Protein AF-A0A9P1BG97-F1 (afdb_monomer_lite)

Sequence (191 aa):
MNCLMLNVVFPEQQELMARMLELGPMTYLLGIFYLLITGLTAAWQGRRVAMAGRQVMNMLIGVLVEVVSVTAQVDKEETAMKAVKEKIEELLPAEVRHATGITREHFMNVIMDPGLVQTLATIDVDVMTVVEYPEIMYHSRNALTVPELVDAILQFRRTTSVSMMDIAQLRRFMVNELEDLRGLIKSNQII

Foldseek 3Di:
DPCPCVVPPPVPCPVVVVVQVVVDPVSVVVVVVVVVVVVVVVVVVVVVVVVVVVVVVVVVVVVVVVVVVVVVVVVVVVVLLVLLLVLLVVQDDPVQLPDPFQFPVNVLVSLPDVVNVVSCVVQQAPSVCCNVCVVQLQVPPGGDHSSSSSVSSNCRRPPNDCDVVNVVVVVVVVVVVVVVVVVVVVVVVPD

Structure (mmCIF, N/CA/C/O backbone):
data_AF-A0A9P1BG97-F1
#
_entry.id   AF-A0A9P1BG97-F1
#
loop_
_atom_site.group_PDB
_atom_site.id
_atom_site.type_symbol
_atom_site.label_atom_id
_atom_site.label_alt_id
_atom_site.label_comp_id
_atom_site.label_asym_id
_atom_site.label_entity_id
_atom_site.label_seq_id
_atom_site.pdbx_PDB_ins_code
_atom_site.Cartn_x
_atom_site.Cartn_y
_atom_site.Cartn_z
_atom_site.occupancy
_atom_site.B_iso_or_equiv
_atom_site.auth_seq_id
_atom_site.auth_comp_id
_atom_site.auth_asym_id
_atom_site.auth_atom_id
_atom_site.pdbx_PDB_model_num
ATOM 1 N N . MET A 1 1 ? -58.497 8.873 63.899 1.00 42.62 1 MET A N 1
ATOM 2 C CA . MET A 1 1 ? -57.252 8.384 64.533 1.00 42.62 1 MET A CA 1
ATOM 3 C C . MET A 1 1 ? -56.020 8.426 63.608 1.00 42.62 1 MET A C 1
ATOM 5 O O . MET A 1 1 ? -54.999 7.911 64.013 1.00 42.62 1 MET A O 1
ATOM 9 N N . ASN A 1 2 ? -56.026 9.097 62.441 1.00 43.62 2 ASN A N 1
ATOM 10 C CA . ASN A 1 2 ? -54.865 9.111 61.524 1.00 43.62 2 ASN A CA 1
ATOM 11 C C . ASN A 1 2 ? -54.563 10.512 60.945 1.00 43.62 2 ASN A C 1
ATOM 13 O O . ASN A 1 2 ? -54.505 10.681 59.735 1.00 43.62 2 ASN A O 1
ATOM 17 N N . CYS A 1 3 ? -54.367 11.528 61.794 1.00 51.06 3 CYS A N 1
ATOM 18 C CA . CYS A 1 3 ? -53.904 12.860 61.345 1.00 51.06 3 CYS A CA 1
ATOM 19 C C . CYS A 1 3 ? -52.499 13.227 61.861 1.00 51.06 3 CYS A C 1
ATOM 21 O O . CYS A 1 3 ? -51.949 14.251 61.472 1.00 51.06 3 CYS A O 1
ATOM 23 N N . LEU A 1 4 ? -51.887 12.381 62.702 1.00 55.12 4 LEU A N 1
ATOM 24 C CA . LEU A 1 4 ? -50.563 12.635 63.289 1.00 55.12 4 LEU A CA 1
ATOM 25 C C . LEU A 1 4 ? -49.412 12.456 62.283 1.00 55.12 4 LEU A C 1
ATOM 27 O O . LEU A 1 4 ? -48.451 13.214 62.332 1.00 55.12 4 LEU A O 1
ATOM 31 N N . MET A 1 5 ? -49.526 11.530 61.322 1.00 55.22 5 MET A N 1
ATOM 32 C CA . MET A 1 5 ? -48.522 11.386 60.252 1.00 55.22 5 MET A CA 1
ATOM 33 C C . MET A 1 5 ? -48.569 12.523 59.220 1.00 55.22 5 MET A C 1
ATOM 35 O O . MET A 1 5 ? -47.528 12.927 58.709 1.00 55.22 5 MET A O 1
ATOM 39 N N . LEU A 1 6 ? -49.756 13.063 58.928 1.00 52.44 6 LEU A N 1
ATOM 40 C CA . LEU A 1 6 ? -49.940 14.105 57.909 1.00 52.44 6 LEU A CA 1
ATOM 41 C C . LEU A 1 6 ? -49.385 15.467 58.351 1.00 52.44 6 LEU A C 1
ATOM 43 O O . LEU A 1 6 ? -48.924 16.235 57.511 1.00 52.44 6 LEU A O 1
ATOM 47 N N . ASN A 1 7 ? -49.383 15.749 59.658 1.00 52.78 7 ASN A N 1
ATOM 48 C CA . ASN A 1 7 ? -48.884 17.014 60.208 1.00 52.78 7 ASN A CA 1
ATOM 49 C C . ASN A 1 7 ? -47.362 17.078 60.371 1.00 52.78 7 ASN A C 1
ATOM 51 O O . ASN A 1 7 ? -46.805 18.169 60.378 1.00 52.78 7 ASN A O 1
ATOM 55 N N . VAL A 1 8 ? -46.688 15.931 60.496 1.00 57.16 8 VAL A N 1
ATOM 56 C CA . VAL A 1 8 ? -45.235 15.892 60.736 1.00 57.16 8 VAL A CA 1
ATOM 57 C C . VAL A 1 8 ? -44.446 15.672 59.447 1.00 57.16 8 VAL A C 1
ATOM 59 O O . VAL A 1 8 ? -43.357 16.219 59.307 1.00 57.16 8 VAL A O 1
ATOM 62 N N . VAL A 1 9 ? -44.974 14.890 58.500 1.00 61.47 9 VAL A N 1
ATOM 63 C CA . VAL A 1 9 ? -44.191 14.453 57.332 1.00 61.47 9 VAL A CA 1
ATOM 64 C C . VAL A 1 9 ? -44.410 15.344 56.100 1.00 61.47 9 VAL A C 1
ATOM 66 O O . VAL A 1 9 ? -43.478 15.508 55.320 1.00 61.47 9 VAL A O 1
ATOM 69 N N . PHE A 1 10 ? -45.585 15.973 55.927 1.00 52.66 10 PHE A N 1
ATOM 70 C CA . PHE A 1 10 ? -45.890 16.764 54.719 1.00 52.66 10 PHE A CA 1
ATOM 71 C C . PHE A 1 10 ? -46.810 17.977 54.975 1.00 52.66 10 PHE A C 1
ATOM 73 O O . PHE A 1 10 ? -47.952 17.985 54.513 1.00 52.66 10 PHE A O 1
ATOM 80 N N . PRO A 1 11 ? -46.345 19.027 55.677 1.00 56.56 11 PRO A N 1
ATOM 81 C CA . PRO A 1 11 ? -47.163 20.209 55.968 1.00 56.56 11 PRO A CA 1
ATOM 82 C C . PRO A 1 11 ? -47.610 20.981 54.708 1.00 56.56 11 PRO A C 1
ATOM 84 O O . PRO A 1 11 ? -48.726 21.488 54.678 1.00 56.56 11 PRO A O 1
ATOM 87 N N . GLU A 1 12 ? -46.813 21.006 53.631 1.00 53.81 12 GLU A N 1
ATOM 88 C CA . GLU A 1 12 ? -47.166 21.704 52.376 1.00 53.81 12 GLU A CA 1
ATOM 89 C C . GLU A 1 12 ? -48.113 20.923 51.446 1.00 53.81 12 GLU A C 1
ATOM 91 O O . GLU A 1 12 ? -48.735 21.513 50.567 1.00 53.81 12 GLU A O 1
ATOM 96 N N . GLN A 1 13 ? -48.271 19.604 51.613 1.00 54.31 13 GLN A N 1
ATOM 97 C CA . GLN A 1 13 ? -49.122 18.793 50.722 1.00 54.31 13 GLN A CA 1
ATOM 98 C C . GLN A 1 13 ? -50.530 18.540 51.275 1.00 54.31 13 GLN A C 1
ATOM 100 O O . GLN A 1 13 ? -51.320 17.840 50.642 1.00 54.31 13 GLN A O 1
ATOM 105 N N . GLN A 1 14 ? -50.871 19.104 52.435 1.00 56.41 14 GLN A N 1
ATOM 106 C CA . GLN A 1 14 ? -52.167 18.880 53.082 1.00 56.41 14 GLN A CA 1
ATOM 107 C C . GLN A 1 14 ? -53.328 19.471 52.282 1.00 56.41 14 GLN A C 1
ATOM 109 O O . GLN A 1 14 ? -54.354 18.814 52.123 1.00 56.41 14 GLN A O 1
ATOM 114 N N . GLU A 1 15 ? -53.157 20.673 51.724 1.00 60.91 15 GLU A N 1
ATOM 115 C CA . GLU A 1 15 ? -54.180 21.313 50.888 1.00 60.91 15 GLU A CA 1
ATOM 116 C C . GLU A 1 15 ? -54.366 20.559 49.560 1.00 60.91 15 GLU A C 1
ATOM 118 O O . GLU A 1 15 ? -55.482 20.403 49.065 1.00 60.91 15 GLU A O 1
ATOM 123 N N . LEU A 1 16 ? -53.277 20.002 49.023 1.00 63.00 16 LEU A N 1
ATOM 124 C CA . LEU A 1 16 ? -53.291 19.186 47.813 1.00 63.00 16 LEU A CA 1
ATOM 125 C C . LEU A 1 16 ? -53.978 17.831 48.062 1.00 63.00 16 LEU A C 1
ATOM 127 O O . LEU A 1 16 ? -54.824 17.428 47.273 1.00 63.00 16 LEU A O 1
ATOM 131 N N . MET A 1 17 ? -53.687 17.168 49.187 1.00 61.41 17 MET A N 1
ATOM 132 C CA . MET A 1 17 ? -54.371 15.947 49.644 1.00 61.41 17 MET A CA 1
ATOM 133 C C . MET A 1 17 ? -55.862 16.191 49.915 1.00 61.41 17 MET A C 1
ATOM 135 O O . MET A 1 17 ? -56.688 15.366 49.531 1.00 61.41 17 MET A O 1
ATOM 139 N N . ALA A 1 18 ? -56.218 17.330 50.520 1.00 64.12 18 ALA A N 1
ATOM 140 C CA . ALA A 1 18 ? -57.608 17.704 50.778 1.00 64.12 18 ALA A CA 1
ATOM 141 C C . ALA A 1 18 ? -58.395 17.905 49.472 1.00 64.12 18 ALA A C 1
ATOM 143 O O . ALA A 1 18 ? -59.485 17.355 49.330 1.00 64.12 18 ALA A O 1
ATOM 144 N N . ARG A 1 19 ? -57.814 18.595 48.476 1.00 62.03 19 ARG A N 1
ATOM 145 C CA . ARG A 1 19 ? -58.428 18.746 47.142 1.00 62.03 19 ARG A CA 1
ATOM 146 C C . ARG A 1 19 ? -58.421 17.452 46.314 1.00 62.03 19 ARG A C 1
ATOM 148 O O . ARG A 1 19 ? -59.299 17.263 45.478 1.00 62.03 19 ARG A O 1
ATOM 155 N N . MET A 1 20 ? -57.466 16.544 46.537 1.00 58.81 20 MET A N 1
ATOM 156 C CA . MET A 1 20 ? -57.418 15.230 45.873 1.00 58.81 20 MET A CA 1
ATOM 157 C C . MET A 1 20 ? -58.477 14.254 46.404 1.00 58.81 20 MET A C 1
ATOM 159 O O . MET A 1 20 ? -58.890 13.359 45.667 1.00 58.81 20 MET A O 1
ATOM 163 N N . LEU A 1 21 ? -58.931 14.422 47.651 1.00 63.91 21 LEU A N 1
ATOM 164 C CA . LEU A 1 21 ? -59.918 13.543 48.285 1.00 63.91 21 LEU A CA 1
ATOM 165 C C . LEU A 1 21 ? -61.356 13.786 47.779 1.00 63.91 21 LEU A C 1
ATOM 167 O O . LEU A 1 21 ? -62.160 12.858 47.779 1.00 63.91 21 LEU A O 1
ATOM 171 N N . GLU A 1 22 ? -61.670 14.996 47.298 1.00 67.50 22 GLU A N 1
ATOM 172 C CA . GLU A 1 22 ? -62.991 15.349 46.741 1.00 67.50 22 GLU A CA 1
ATOM 173 C C . GLU A 1 22 ? -63.194 14.915 45.276 1.00 67.50 22 GLU A C 1
ATOM 175 O O . GLU A 1 22 ? -64.331 14.760 44.837 1.00 67.50 22 GLU A O 1
ATOM 180 N N . LEU A 1 23 ? -62.120 14.676 44.509 1.00 64.88 23 LEU A N 1
ATOM 181 C CA . LEU A 1 23 ? -62.192 14.388 43.063 1.00 64.88 23 LEU A CA 1
ATOM 182 C C . LEU A 1 23 ? -62.348 12.891 42.708 1.00 64.88 23 LEU A C 1
ATOM 184 O O . LEU A 1 23 ? -62.427 12.532 41.531 1.00 64.88 23 LEU A O 1
ATOM 188 N N . GLY A 1 24 ? -62.421 12.016 43.714 1.00 73.56 24 GLY A N 1
ATOM 189 C CA . GLY A 1 24 ? -62.645 10.577 43.557 1.00 73.56 24 GLY A CA 1
ATOM 190 C C . GLY A 1 24 ? -61.368 9.733 43.384 1.00 73.56 24 GLY A C 1
ATOM 191 O O . GLY A 1 24 ? -60.278 10.252 43.157 1.00 73.56 24 GLY A O 1
ATOM 192 N N . PRO A 1 25 ? -61.473 8.393 43.472 1.00 77.44 25 PRO A N 1
ATOM 193 C CA . PRO A 1 25 ? -60.323 7.477 43.548 1.00 77.44 25 PRO A CA 1
ATOM 194 C C . PRO A 1 25 ? -59.417 7.464 42.299 1.00 77.44 25 PRO A C 1
ATOM 196 O O . PRO A 1 25 ? -58.281 6.993 42.359 1.00 77.44 25 PRO A O 1
ATOM 199 N N . MET A 1 26 ? -59.897 7.988 41.168 1.00 79.38 26 MET A N 1
ATOM 200 C CA . MET A 1 26 ? -59.168 7.994 39.895 1.00 79.38 26 MET A CA 1
ATOM 201 C C . MET A 1 26 ? -57.955 8.937 39.887 1.00 79.38 26 MET A C 1
ATOM 203 O O . MET A 1 26 ? -56.937 8.608 39.278 1.00 79.38 26 MET A O 1
ATOM 207 N N . THR A 1 27 ? -58.015 10.079 40.580 1.00 79.06 27 THR A N 1
ATOM 208 C CA . THR A 1 27 ? -56.887 11.030 40.654 1.00 79.06 27 THR A CA 1
ATOM 209 C C . THR A 1 27 ? -55.732 10.487 41.492 1.00 79.06 27 THR A C 1
ATOM 211 O O . THR A 1 27 ? -54.571 10.650 41.117 1.00 79.06 27 THR A O 1
ATOM 214 N N . TYR A 1 28 ? -56.037 9.757 42.568 1.00 79.06 28 TYR A N 1
ATOM 215 C CA . TYR A 1 28 ? -55.041 9.065 43.389 1.00 79.06 28 TYR A CA 1
ATOM 216 C C . TYR A 1 28 ? -54.285 7.989 42.604 1.00 79.06 28 TYR A C 1
ATOM 218 O O . TYR A 1 28 ? -53.057 7.919 42.679 1.00 79.06 28 TYR A O 1
ATOM 226 N N . LEU A 1 29 ? -54.997 7.175 41.817 1.00 84.50 29 LEU A N 1
ATOM 227 C CA . LEU A 1 29 ? -54.366 6.154 40.975 1.00 84.50 29 LEU A CA 1
ATOM 228 C C . LEU A 1 29 ? -53.458 6.779 39.907 1.00 84.50 29 LEU A C 1
ATOM 230 O O . LEU A 1 29 ? -52.341 6.303 39.709 1.00 84.50 29 LEU A O 1
ATOM 234 N N . LEU A 1 30 ? -53.888 7.878 39.277 1.00 85.19 30 LEU A N 1
ATOM 235 C CA . LEU A 1 30 ? -53.069 8.646 38.332 1.00 85.19 30 LEU A CA 1
ATOM 236 C C . LEU A 1 30 ? -51.807 9.229 38.985 1.00 85.19 30 LEU A C 1
ATOM 238 O O . LEU A 1 30 ? -50.727 9.144 38.402 1.00 85.19 30 LEU A O 1
ATOM 242 N N . GLY A 1 31 ? -51.917 9.771 40.202 1.00 84.56 31 GLY A N 1
ATOM 243 C CA . GLY A 1 31 ? -50.778 10.306 40.953 1.00 84.56 31 GLY A CA 1
ATOM 244 C C . GLY A 1 31 ? -49.745 9.235 41.308 1.00 84.56 31 GLY A C 1
ATOM 245 O O . GLY A 1 31 ? -48.548 9.436 41.101 1.00 84.56 31 GLY A O 1
ATOM 246 N N . ILE A 1 32 ? -50.199 8.061 41.760 1.00 84.94 32 ILE A N 1
ATOM 247 C CA . ILE A 1 32 ? -49.322 6.913 42.034 1.00 84.94 32 ILE A CA 1
ATOM 248 C C . ILE A 1 32 ? -48.649 6.433 40.743 1.00 84.94 32 ILE A C 1
ATOM 250 O O . ILE A 1 32 ? -47.446 6.174 40.740 1.00 84.94 32 ILE A O 1
ATOM 254 N N . PHE A 1 33 ? -49.386 6.364 39.632 1.00 91.00 33 PHE A N 1
ATOM 255 C CA . PHE A 1 33 ? -48.832 5.959 38.339 1.00 91.00 33 PHE A CA 1
ATOM 256 C C . PHE A 1 33 ? -47.763 6.944 37.839 1.00 91.00 33 PHE A C 1
ATOM 258 O O . PHE A 1 33 ? -46.698 6.523 37.390 1.00 91.00 33 PHE A O 1
ATOM 265 N N . TYR A 1 34 ? -47.989 8.253 37.991 1.00 86.06 34 TYR A N 1
ATOM 266 C CA . TYR A 1 34 ? -47.010 9.289 37.648 1.00 86.06 34 TYR A CA 1
ATOM 267 C C . TYR A 1 34 ? -45.750 9.217 38.529 1.00 86.06 34 TYR A C 1
ATOM 269 O O . TYR A 1 34 ? -44.628 9.354 38.034 1.00 86.06 34 TYR A O 1
ATOM 277 N N . LEU A 1 35 ? -45.906 8.928 39.824 1.00 84.94 35 LEU A N 1
ATOM 278 C CA . LEU A 1 35 ? -44.790 8.762 40.761 1.00 84.94 35 LEU A CA 1
ATOM 279 C C . LEU A 1 35 ? -43.966 7.503 40.435 1.00 84.94 35 LEU A C 1
ATOM 281 O O . LEU A 1 35 ? -42.736 7.543 40.422 1.00 84.94 35 LEU A O 1
ATOM 285 N N . LEU A 1 36 ? -44.630 6.405 40.061 1.00 87.62 36 LEU A N 1
ATOM 286 C CA . LEU A 1 36 ? -43.958 5.195 39.585 1.00 87.62 36 LEU A CA 1
ATOM 287 C C . LEU A 1 36 ? -43.213 5.431 38.264 1.00 87.62 36 LEU A C 1
ATOM 289 O O . LEU A 1 36 ? -42.065 5.009 38.141 1.00 87.62 36 LEU A O 1
ATOM 293 N N . ILE A 1 37 ? -43.815 6.136 37.298 1.00 86.94 37 ILE A N 1
ATOM 294 C CA . ILE A 1 37 ? -43.166 6.466 36.018 1.00 86.94 37 ILE A CA 1
ATOM 295 C C . ILE A 1 37 ? -41.942 7.357 36.239 1.00 86.94 37 ILE A C 1
ATOM 297 O O . ILE A 1 37 ? -40.883 7.087 35.677 1.00 86.94 37 ILE A O 1
ATOM 301 N N . THR A 1 38 ? -42.051 8.402 37.059 1.00 81.38 38 THR A N 1
ATOM 302 C CA . THR A 1 38 ? -40.921 9.304 37.335 1.00 81.38 38 THR A CA 1
ATOM 303 C C . THR A 1 38 ? -39.791 8.579 38.070 1.00 81.38 38 THR A C 1
ATOM 305 O O . THR A 1 38 ? -38.635 8.688 37.658 1.00 81.38 38 THR A O 1
ATOM 308 N N . GLY A 1 39 ? -40.112 7.731 39.054 1.00 82.94 39 GLY A N 1
ATOM 309 C CA . GLY A 1 39 ? -39.139 6.860 39.722 1.00 82.94 39 GLY A CA 1
ATOM 310 C C . GLY A 1 39 ? -38.457 5.872 38.768 1.00 82.94 39 GLY A C 1
ATOM 311 O O . GLY A 1 39 ? -37.235 5.711 38.807 1.00 82.94 39 GLY A O 1
ATOM 312 N N . LEU A 1 40 ? -39.220 5.268 37.850 1.00 82.75 40 LEU A N 1
ATOM 313 C CA . LEU A 1 40 ? -38.678 4.431 36.782 1.00 82.75 40 LEU A CA 1
ATOM 314 C C . LEU A 1 40 ? -37.758 5.257 35.877 1.00 82.75 40 LEU A C 1
ATOM 316 O O . LEU A 1 40 ? -36.596 4.913 35.740 1.00 82.75 40 LEU A O 1
ATOM 320 N N . THR A 1 41 ? -38.190 6.385 35.314 1.00 80.38 41 THR A N 1
ATOM 321 C CA . THR A 1 41 ? -37.351 7.182 34.392 1.00 80.38 41 THR A CA 1
ATOM 322 C C . THR A 1 41 ? -36.038 7.674 35.017 1.00 80.38 41 THR A C 1
ATOM 324 O O . THR A 1 41 ? -35.004 7.645 34.345 1.00 80.38 41 THR A O 1
ATOM 327 N N . ALA A 1 42 ? -36.029 8.020 36.310 1.00 77.06 42 ALA A N 1
ATOM 328 C CA . ALA A 1 42 ? -34.818 8.411 37.033 1.00 77.06 42 ALA A CA 1
ATOM 329 C C . ALA A 1 42 ? -33.774 7.279 37.088 1.00 77.06 42 ALA A C 1
ATOM 331 O O . ALA A 1 42 ? -32.584 7.516 36.868 1.00 77.06 42 ALA A O 1
ATOM 332 N N . ALA A 1 43 ? -34.213 6.031 37.285 1.00 78.31 43 ALA A N 1
ATOM 333 C CA . ALA A 1 43 ? -33.328 4.866 37.268 1.00 78.31 43 ALA A CA 1
ATOM 334 C C . ALA A 1 43 ? -32.739 4.582 35.869 1.00 78.31 43 ALA A C 1
ATOM 336 O O . ALA A 1 43 ? -31.635 4.046 35.745 1.00 78.31 43 ALA A O 1
ATOM 337 N N . TRP A 1 44 ? -33.441 4.960 34.796 1.00 79.81 44 TRP A N 1
ATOM 338 C CA . TRP A 1 44 ? -32.990 4.738 33.418 1.00 79.81 44 TRP A CA 1
ATOM 339 C C . TRP A 1 44 ? -32.009 5.813 32.927 1.00 79.81 44 TRP A C 1
ATOM 341 O O . TRP A 1 44 ? -31.192 5.527 32.048 1.00 79.81 44 TRP A O 1
ATOM 351 N N . GLN A 1 45 ? -32.026 7.013 33.519 1.00 77.06 45 GLN A N 1
ATOM 352 C CA . GLN A 1 45 ? -31.149 8.132 33.151 1.00 77.06 45 GLN A CA 1
ATOM 353 C C . GLN A 1 45 ? -29.658 7.765 33.278 1.00 77.06 45 GLN A C 1
ATOM 355 O O . GLN A 1 45 ? -28.885 7.989 32.346 1.00 77.06 45 GLN A O 1
ATOM 360 N N . GLY A 1 46 ? -29.259 7.107 34.375 1.00 78.31 46 GLY A N 1
ATOM 361 C CA . GLY A 1 46 ? -27.867 6.687 34.595 1.00 78.31 46 GLY A CA 1
ATOM 362 C C . GLY A 1 46 ? -27.365 5.668 33.564 1.00 78.31 46 GLY A C 1
ATOM 363 O O . GLY A 1 46 ? -26.227 5.745 33.098 1.00 78.31 46 GLY A O 1
ATOM 364 N N . ARG A 1 47 ? -28.239 4.752 33.118 1.00 79.19 47 ARG A N 1
ATOM 365 C CA . ARG A 1 47 ? -27.910 3.764 32.076 1.00 79.19 47 ARG A CA 1
ATOM 366 C C . ARG A 1 47 ? -27.667 4.419 30.715 1.00 79.19 47 ARG A C 1
ATOM 368 O O . ARG A 1 47 ? -26.776 3.974 29.994 1.00 79.19 47 ARG A O 1
ATOM 375 N N . ARG A 1 48 ? -28.412 5.473 30.359 1.00 80.06 48 ARG A N 1
ATOM 376 C CA . ARG A 1 48 ? -28.244 6.172 29.067 1.00 80.06 48 ARG A CA 1
ATOM 377 C C . ARG A 1 48 ? -26.895 6.881 28.972 1.00 80.06 48 ARG A C 1
ATOM 379 O O . ARG A 1 48 ? -26.227 6.754 27.949 1.00 80.06 48 ARG A O 1
ATOM 386 N N . VAL A 1 49 ? -26.464 7.542 30.046 1.00 81.31 49 VAL A N 1
ATOM 387 C CA . VAL A 1 49 ? -25.167 8.242 30.086 1.00 81.31 49 VAL A CA 1
ATOM 388 C C . VAL A 1 49 ? -24.000 7.256 29.937 1.00 81.31 49 VAL A C 1
ATOM 390 O O . VAL A 1 49 ? -23.087 7.492 29.149 1.00 81.31 49 VAL A O 1
ATOM 393 N N . ALA A 1 50 ? -24.067 6.096 30.600 1.00 80.12 50 ALA A N 1
ATOM 394 C CA . ALA A 1 50 ? -23.044 5.054 30.472 1.00 80.12 50 ALA A CA 1
ATOM 395 C C . ALA A 1 50 ? -22.976 4.430 29.060 1.00 80.12 50 ALA A C 1
ATOM 397 O O . ALA A 1 50 ? -21.907 4.030 28.597 1.00 80.12 50 ALA A O 1
ATOM 398 N N . MET A 1 51 ? -24.108 4.333 28.355 1.00 80.50 51 MET A N 1
ATOM 399 C CA . MET A 1 51 ? -24.148 3.842 26.970 1.00 80.50 51 MET A CA 1
ATOM 400 C C . MET A 1 51 ? -23.543 4.855 25.990 1.00 80.50 51 MET A C 1
ATOM 402 O O . MET A 1 51 ? -22.800 4.447 25.099 1.00 80.50 51 MET A O 1
ATOM 406 N N . ALA A 1 52 ? -23.798 6.151 26.190 1.00 82.00 52 ALA A N 1
ATOM 407 C CA . ALA A 1 52 ? -23.258 7.213 25.343 1.00 82.00 52 ALA A CA 1
ATOM 408 C C . ALA A 1 52 ? -21.721 7.261 25.389 1.00 82.00 52 ALA A C 1
ATOM 410 O O . ALA A 1 52 ? -21.075 7.312 24.345 1.00 82.00 52 ALA A O 1
ATOM 411 N N . GLY A 1 53 ? -21.121 7.139 26.580 1.00 84.00 53 GLY A N 1
ATOM 412 C CA . GLY A 1 53 ? -19.659 7.105 26.721 1.00 84.00 53 GLY A CA 1
ATOM 413 C C . GLY A 1 53 ? -19.004 5.944 25.960 1.00 84.00 53 GLY A C 1
ATOM 414 O O . GLY A 1 53 ? -17.994 6.134 25.284 1.00 84.00 53 GLY A O 1
ATOM 415 N N . ARG A 1 54 ? -19.620 4.751 25.989 1.00 82.38 54 ARG A N 1
ATOM 416 C CA . ARG A 1 54 ? -19.134 3.580 25.234 1.00 82.38 54 ARG A CA 1
ATOM 417 C C . ARG A 1 54 ? -19.216 3.774 23.721 1.00 82.38 54 ARG A C 1
ATOM 419 O O . ARG A 1 54 ? -18.330 3.325 23.004 1.00 82.38 54 ARG A O 1
ATOM 426 N N . GLN A 1 55 ? -20.257 4.444 23.235 1.00 86.31 55 GLN A N 1
ATOM 427 C CA . GLN A 1 55 ? -20.431 4.708 21.804 1.00 86.31 55 GLN A CA 1
ATOM 428 C C . GLN A 1 55 ? -19.371 5.679 21.280 1.00 86.31 55 GLN A C 1
ATOM 430 O O . GLN A 1 55 ? -18.767 5.413 20.244 1.00 86.31 55 GLN A O 1
ATOM 435 N N . VAL A 1 56 ? -19.090 6.752 22.027 1.00 91.19 56 VAL A N 1
ATOM 436 C CA . VAL A 1 56 ? -18.047 7.723 21.662 1.00 91.19 56 VAL A CA 1
ATOM 437 C C . VAL A 1 56 ? -16.668 7.064 21.647 1.00 91.19 56 VAL A C 1
ATOM 439 O O . VAL A 1 56 ? -15.921 7.231 20.688 1.00 91.19 56 VAL A O 1
ATOM 442 N N . MET A 1 57 ? -16.345 6.257 22.662 1.00 88.00 57 MET A N 1
ATOM 443 C CA . MET A 1 57 ? -15.066 5.544 22.711 1.00 88.00 57 MET A CA 1
ATOM 444 C C . MET A 1 57 ? -14.900 4.584 21.525 1.00 88.00 57 MET A C 1
ATOM 446 O O . MET A 1 57 ? -13.841 4.554 20.905 1.00 88.00 57 MET A O 1
ATOM 450 N N . ASN A 1 58 ? -15.957 3.860 21.151 1.00 89.75 58 ASN A N 1
ATOM 451 C CA . ASN A 1 58 ? -15.922 2.966 19.995 1.00 89.75 58 ASN A CA 1
ATOM 452 C C . ASN A 1 58 ? -15.766 3.724 18.664 1.00 89.75 58 ASN A C 1
ATOM 454 O O . ASN A 1 58 ? -15.081 3.229 17.772 1.00 89.75 58 ASN A O 1
ATOM 458 N N . MET A 1 59 ? -16.335 4.929 18.531 1.00 92.56 59 MET A N 1
ATOM 459 C CA . MET A 1 59 ? -16.109 5.783 17.358 1.00 92.56 59 MET A CA 1
ATOM 460 C C . MET A 1 59 ? -14.649 6.256 17.277 1.00 92.56 59 MET A C 1
ATOM 462 O O . MET A 1 59 ? -14.050 6.200 16.206 1.00 92.56 59 MET A O 1
ATOM 466 N N . LEU A 1 60 ? -14.054 6.670 18.402 1.00 92.06 60 LEU A N 1
ATOM 467 C CA . LEU A 1 60 ? -12.649 7.098 18.452 1.00 92.06 60 LEU A CA 1
ATOM 468 C C . LEU A 1 60 ? -11.685 5.959 18.104 1.00 92.06 60 LEU A C 1
ATOM 470 O O . LEU A 1 60 ? -10.717 6.179 17.381 1.00 92.06 60 LEU A O 1
ATOM 474 N N . ILE A 1 61 ? -11.966 4.737 18.566 1.00 93.25 61 ILE A N 1
ATOM 475 C CA . ILE A 1 61 ? -11.189 3.550 18.184 1.00 93.25 61 ILE A CA 1
ATOM 476 C C . ILE A 1 61 ? -11.274 3.319 16.671 1.00 93.25 61 ILE A C 1
ATOM 478 O O . ILE A 1 61 ? -10.256 3.024 16.053 1.00 93.25 61 ILE A O 1
ATOM 482 N N . GLY A 1 62 ? -12.454 3.507 16.068 1.00 94.25 62 GLY A N 1
ATOM 483 C CA . GLY A 1 62 ? -12.630 3.418 14.616 1.00 94.25 62 GLY A CA 1
ATOM 484 C C . GLY A 1 62 ? -11.709 4.373 13.855 1.00 94.25 62 GLY A C 1
ATOM 485 O O . GLY A 1 62 ? -10.971 3.932 12.978 1.00 94.25 62 GLY A O 1
ATOM 486 N N . VAL A 1 63 ? -11.676 5.647 14.257 1.00 94.88 63 VAL A N 1
ATOM 487 C CA . VAL A 1 63 ? -10.803 6.661 13.637 1.00 94.88 63 VAL A CA 1
ATOM 488 C C . VAL A 1 63 ? -9.320 6.322 13.827 1.00 94.88 63 VAL A C 1
ATOM 490 O O . VAL A 1 63 ? -8.529 6.477 12.902 1.00 94.88 63 VAL A O 1
ATOM 493 N N . LEU A 1 64 ? -8.917 5.822 15.001 1.00 92.88 64 LEU A N 1
ATOM 494 C CA . LEU A 1 64 ? -7.526 5.416 15.234 1.00 92.88 64 LEU A CA 1
ATOM 495 C C . LEU A 1 64 ? -7.109 4.246 14.338 1.00 92.88 64 LEU A C 1
ATOM 497 O O . LEU A 1 64 ? -6.014 4.269 13.782 1.00 92.88 64 LEU A O 1
ATOM 501 N N . VAL A 1 65 ? -7.970 3.239 14.178 1.00 94.81 65 VAL A N 1
ATOM 502 C CA . VAL A 1 65 ? -7.687 2.092 13.303 1.00 94.81 65 VAL A CA 1
ATOM 503 C C . VAL A 1 65 ? -7.628 2.524 11.841 1.00 94.81 65 VAL A C 1
ATOM 505 O O . VAL A 1 65 ? -6.770 2.040 11.110 1.00 94.81 65 VAL A O 1
ATOM 508 N N . GLU A 1 66 ? -8.482 3.457 11.422 1.00 94.06 66 GLU A N 1
ATOM 509 C CA . GLU A 1 66 ? -8.446 4.024 10.074 1.00 94.06 66 GLU A CA 1
ATOM 510 C C . GLU A 1 66 ? -7.11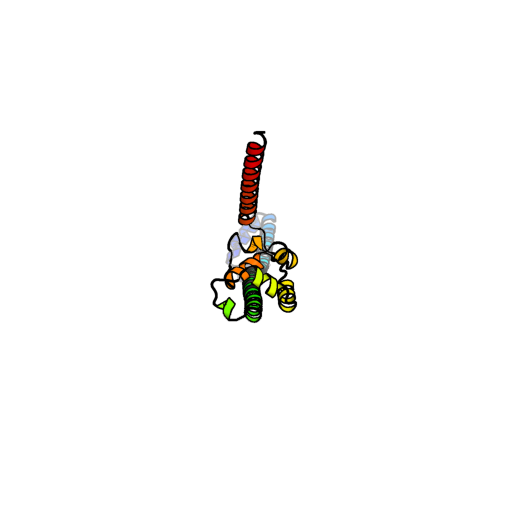1 4.725 9.801 1.00 94.06 66 GLU A C 1
ATOM 512 O O . GLU A 1 66 ? -6.430 4.386 8.835 1.00 94.06 66 GLU A O 1
ATOM 517 N N . VAL A 1 67 ? -6.678 5.624 10.691 1.00 94.94 67 VAL A N 1
ATOM 518 C CA . VAL A 1 67 ? -5.395 6.329 10.538 1.00 94.94 67 VAL A CA 1
ATOM 519 C C . VAL A 1 67 ? -4.224 5.346 10.535 1.00 94.94 67 VAL A C 1
ATOM 521 O O . VAL A 1 67 ? -3.376 5.436 9.654 1.00 94.94 67 VAL A O 1
ATOM 524 N N . VAL A 1 68 ? -4.198 4.374 11.455 1.00 93.94 68 VAL A N 1
ATOM 525 C CA . VAL A 1 68 ? -3.135 3.352 11.508 1.00 93.94 68 VAL A CA 1
ATOM 526 C C . VAL A 1 68 ? -3.131 2.481 10.252 1.00 93.94 68 VAL A C 1
ATOM 528 O O . VAL A 1 68 ? -2.064 2.114 9.766 1.00 93.94 68 VAL A O 1
ATOM 531 N N . SER A 1 69 ? -4.301 2.152 9.700 1.00 90.81 69 SER A N 1
ATOM 532 C CA . SER A 1 69 ? -4.403 1.391 8.454 1.00 90.81 69 SER A CA 1
ATOM 533 C C . SER A 1 69 ? -3.854 2.184 7.268 1.00 90.81 69 SER A C 1
ATOM 535 O O . SER A 1 69 ? -3.127 1.619 6.454 1.00 90.81 69 SER A O 1
ATOM 537 N N . VAL A 1 70 ? -4.167 3.481 7.182 1.00 89.62 70 VAL A N 1
ATOM 538 C CA . VAL A 1 70 ? -3.661 4.362 6.120 1.00 89.62 70 VAL A CA 1
ATOM 539 C C . VAL A 1 70 ? -2.148 4.540 6.241 1.00 89.62 70 VAL A C 1
ATOM 541 O O . VAL A 1 70 ? -1.441 4.352 5.254 1.00 89.62 70 VAL A O 1
ATOM 544 N N . THR A 1 71 ? -1.619 4.818 7.437 1.00 91.00 71 THR A N 1
ATOM 545 C CA . THR A 1 71 ? -0.164 4.949 7.630 1.00 91.00 71 THR A CA 1
ATOM 546 C C . THR A 1 71 ? 0.556 3.634 7.358 1.00 91.00 71 THR A C 1
ATOM 548 O O . THR A 1 71 ? 1.567 3.628 6.672 1.00 91.00 71 THR A O 1
ATOM 551 N N . ALA A 1 72 ? 0.004 2.500 7.802 1.00 87.69 72 ALA A N 1
ATOM 552 C CA . ALA A 1 72 ? 0.594 1.192 7.534 1.00 87.69 72 ALA A CA 1
ATOM 553 C C . ALA A 1 72 ? 0.606 0.848 6.039 1.00 87.69 72 ALA A C 1
ATOM 555 O O . ALA A 1 72 ? 1.477 0.101 5.598 1.00 87.69 72 ALA A O 1
ATOM 556 N N . GLN A 1 73 ? -0.357 1.343 5.257 1.00 81.12 73 GLN A N 1
ATOM 557 C CA . GLN A 1 73 ? -0.345 1.173 3.809 1.00 81.12 73 GLN A CA 1
ATOM 558 C C . GLN A 1 73 ? 0.756 2.020 3.159 1.00 81.12 73 GLN A C 1
ATOM 560 O O . GLN A 1 73 ? 1.535 1.478 2.380 1.00 81.12 73 GLN A O 1
ATOM 565 N N . VAL A 1 74 ? 0.871 3.296 3.537 1.00 84.19 74 VAL A N 1
ATOM 566 C CA . VAL A 1 74 ? 1.924 4.195 3.033 1.00 84.19 74 VAL A CA 1
ATOM 567 C C . VAL A 1 74 ? 3.317 3.673 3.394 1.00 84.19 74 VAL A C 1
ATOM 569 O O . VAL A 1 74 ? 4.173 3.563 2.521 1.00 84.19 74 VAL A O 1
ATOM 572 N N . ASP A 1 75 ? 3.528 3.245 4.641 1.00 85.69 75 ASP A N 1
ATOM 573 C CA . ASP A 1 75 ? 4.811 2.698 5.099 1.00 85.69 75 ASP A CA 1
ATOM 574 C C . ASP A 1 75 ? 5.190 1.422 4.331 1.00 85.69 75 ASP A C 1
ATOM 576 O O . ASP A 1 75 ? 6.356 1.206 3.983 1.00 85.69 75 ASP A O 1
ATOM 580 N N . LYS A 1 76 ? 4.206 0.556 4.044 1.00 82.25 76 LYS A N 1
ATOM 581 C CA . LYS A 1 76 ? 4.418 -0.650 3.229 1.00 82.25 76 LYS A CA 1
ATOM 582 C C . LYS A 1 76 ? 4.795 -0.297 1.795 1.00 82.25 76 LYS A C 1
ATOM 584 O O . LYS A 1 76 ? 5.659 -0.965 1.232 1.00 82.25 76 LYS A O 1
ATOM 589 N N . GLU A 1 77 ? 4.154 0.710 1.207 1.00 78.06 77 GLU A N 1
ATOM 590 C CA . GLU A 1 77 ? 4.465 1.183 -0.143 1.00 78.06 77 GLU A CA 1
ATOM 591 C C . GLU A 1 77 ? 5.877 1.776 -0.207 1.00 78.06 77 GLU A C 1
ATOM 593 O O . GLU A 1 77 ? 6.672 1.344 -1.041 1.00 78.06 77 GLU A O 1
ATOM 598 N N . GLU A 1 78 ? 6.247 2.652 0.729 1.00 83.62 78 GLU A N 1
ATOM 599 C CA . GLU A 1 78 ? 7.590 3.242 0.789 1.00 83.62 78 GLU A CA 1
ATOM 600 C C . GLU A 1 78 ? 8.676 2.175 1.008 1.00 83.62 78 GLU A C 1
ATOM 602 O O . GLU A 1 78 ? 9.717 2.176 0.343 1.00 83.62 78 GLU A O 1
ATOM 607 N N . THR A 1 79 ? 8.418 1.204 1.890 1.00 84.75 79 THR A N 1
ATOM 608 C CA . THR A 1 79 ? 9.347 0.093 2.139 1.00 84.75 79 THR A CA 1
ATOM 609 C C . THR A 1 79 ? 9.528 -0.776 0.894 1.00 84.75 79 THR A C 1
ATOM 611 O O . THR A 1 79 ? 10.653 -1.160 0.568 1.00 84.75 79 THR A O 1
ATOM 614 N N . ALA A 1 80 ? 8.444 -1.061 0.168 1.00 78.88 80 ALA A N 1
ATOM 615 C CA . ALA A 1 80 ? 8.494 -1.822 -1.076 1.00 78.88 80 ALA A CA 1
ATOM 616 C C . ALA A 1 80 ? 9.272 -1.072 -2.170 1.00 78.88 80 ALA A C 1
ATOM 618 O O . ALA A 1 80 ? 10.155 -1.657 -2.800 1.00 78.88 80 ALA A O 1
ATOM 619 N N . MET A 1 81 ? 9.013 0.230 -2.344 1.00 80.44 81 MET A N 1
ATOM 620 C CA . MET A 1 81 ? 9.753 1.094 -3.273 1.00 80.44 81 MET A CA 1
ATOM 621 C C . MET A 1 81 ? 11.253 1.075 -2.980 1.00 80.44 81 MET A C 1
ATOM 623 O O . MET A 1 81 ? 12.071 0.895 -3.885 1.00 80.44 81 MET A O 1
ATOM 627 N N . LYS A 1 82 ? 11.620 1.225 -1.705 1.00 85.12 82 LYS A N 1
ATOM 628 C CA . LYS A 1 82 ? 13.015 1.243 -1.272 1.00 85.12 82 LYS A CA 1
ATOM 629 C C . LYS A 1 82 ? 13.710 -0.097 -1.516 1.00 85.12 82 LYS A C 1
ATOM 631 O O . LYS A 1 82 ? 14.814 -0.100 -2.050 1.00 85.12 82 LYS A O 1
ATOM 636 N N . ALA A 1 83 ? 13.056 -1.216 -1.203 1.00 84.31 83 ALA A N 1
ATOM 637 C CA . ALA A 1 83 ? 13.612 -2.552 -1.419 1.00 84.31 83 ALA A CA 1
ATOM 638 C C . ALA A 1 83 ? 13.896 -2.836 -2.906 1.00 84.31 83 ALA A C 1
ATOM 640 O O . ALA A 1 83 ? 14.964 -3.348 -3.247 1.00 84.31 83 ALA A O 1
ATOM 641 N N . VAL A 1 84 ? 12.972 -2.464 -3.801 1.00 83.56 84 VAL A N 1
ATOM 642 C CA . VAL A 1 84 ? 13.165 -2.616 -5.254 1.00 83.56 84 VAL A CA 1
ATOM 643 C C . VAL A 1 84 ? 14.280 -1.701 -5.746 1.00 83.56 84 VAL A C 1
ATOM 645 O O . VAL A 1 84 ? 15.159 -2.150 -6.478 1.00 83.56 84 VAL A O 1
ATOM 648 N N . LYS A 1 85 ? 14.283 -0.436 -5.314 1.00 84.62 85 LYS A N 1
ATOM 649 C CA . LYS A 1 85 ? 15.320 0.530 -5.683 1.00 84.62 85 LYS A CA 1
ATOM 650 C C . LYS A 1 85 ? 16.713 0.055 -5.271 1.00 84.62 85 LYS A C 1
ATOM 652 O O . LYS A 1 85 ? 17.619 0.087 -6.095 1.00 84.62 85 LYS A O 1
ATOM 657 N N . GLU A 1 86 ? 16.880 -0.414 -4.037 1.00 85.62 86 GLU A N 1
ATOM 658 C CA . GLU A 1 86 ? 18.162 -0.927 -3.538 1.00 85.62 86 GLU A CA 1
ATOM 659 C C . GLU A 1 86 ? 18.641 -2.138 -4.348 1.00 85.62 86 GLU A C 1
ATOM 661 O O . GLU A 1 86 ? 19.808 -2.189 -4.729 1.00 85.62 86 GLU A O 1
ATOM 666 N N . LYS A 1 87 ? 17.743 -3.073 -4.689 1.00 83.75 87 LYS A N 1
ATOM 667 C CA . LYS A 1 87 ? 18.085 -4.251 -5.501 1.00 83.75 87 LYS A CA 1
ATOM 668 C C . LYS A 1 87 ? 18.461 -3.903 -6.936 1.00 83.75 87 LYS A C 1
ATOM 670 O O . LYS A 1 87 ? 19.423 -4.446 -7.468 1.00 83.75 87 LYS A O 1
ATOM 675 N N . ILE A 1 88 ? 17.735 -2.976 -7.552 1.00 83.12 88 ILE A N 1
ATOM 676 C CA . ILE A 1 88 ? 18.058 -2.474 -8.890 1.00 83.12 88 ILE A CA 1
ATOM 677 C C . ILE A 1 88 ? 19.419 -1.761 -8.858 1.00 83.12 88 ILE A C 1
ATOM 679 O O . ILE A 1 88 ? 20.277 -2.040 -9.689 1.00 83.12 88 ILE A O 1
ATOM 683 N N . GLU A 1 89 ? 19.672 -0.905 -7.867 1.00 82.25 89 GLU A N 1
ATOM 684 C CA . GLU A 1 89 ? 20.950 -0.199 -7.712 1.00 82.25 89 GLU A CA 1
ATOM 685 C C . GLU A 1 89 ? 22.148 -1.111 -7.395 1.00 82.25 89 GLU A C 1
ATOM 687 O O . GLU A 1 89 ? 23.276 -0.742 -7.723 1.00 82.25 89 GLU A O 1
ATOM 692 N N . GLU A 1 90 ? 21.920 -2.266 -6.762 1.00 83.88 90 GLU A N 1
ATOM 693 C CA . GLU A 1 90 ? 22.929 -3.305 -6.507 1.00 83.88 90 GLU A CA 1
ATOM 694 C C . GLU A 1 90 ? 23.308 -4.059 -7.791 1.00 83.88 90 GLU A C 1
ATOM 696 O O . GLU A 1 90 ? 24.482 -4.349 -8.018 1.00 83.88 90 GLU A O 1
ATOM 701 N N . LEU A 1 91 ? 22.322 -4.353 -8.644 1.00 81.00 91 LEU A N 1
ATOM 702 C CA . LEU A 1 91 ? 22.512 -5.115 -9.882 1.00 81.00 91 LEU A CA 1
ATOM 703 C C . LEU A 1 91 ? 22.993 -4.254 -11.060 1.00 81.00 91 LEU A C 1
ATOM 705 O O . LEU A 1 91 ? 23.556 -4.779 -12.022 1.00 81.00 91 LEU A O 1
ATOM 709 N N . LEU A 1 92 ? 22.788 -2.935 -11.005 1.00 79.31 92 LEU A N 1
ATOM 710 C CA . LEU A 1 92 ? 23.251 -2.006 -12.034 1.00 79.31 92 LEU A CA 1
ATOM 711 C C . LEU A 1 92 ? 24.708 -1.569 -11.800 1.00 79.31 92 LEU A C 1
ATOM 713 O O . LEU A 1 92 ? 25.038 -1.043 -10.734 1.00 79.31 92 LEU A O 1
ATOM 717 N N . PRO A 1 93 ? 25.589 -1.682 -12.813 1.00 73.56 93 PRO A N 1
ATOM 718 C CA . PRO A 1 93 ? 26.949 -1.169 -12.715 1.00 73.56 93 PRO A CA 1
ATOM 719 C C . PRO A 1 93 ? 26.953 0.357 -12.523 1.00 73.56 93 PRO A C 1
ATOM 721 O O . PRO A 1 93 ? 26.145 1.083 -13.109 1.00 73.56 93 PRO A O 1
ATOM 724 N N . ALA A 1 94 ? 27.896 0.855 -11.715 1.00 67.00 94 ALA A N 1
ATOM 725 C CA . ALA A 1 94 ? 27.976 2.263 -11.304 1.00 67.00 94 ALA A CA 1
ATOM 726 C C . ALA A 1 94 ? 28.030 3.263 -12.479 1.00 67.00 94 ALA A C 1
ATOM 728 O O . ALA A 1 94 ? 27.574 4.400 -12.342 1.00 67.00 94 ALA A O 1
ATOM 729 N N . GLU A 1 95 ? 28.535 2.820 -13.633 1.00 62.31 95 GLU A N 1
ATOM 730 C CA . GLU A 1 95 ? 28.620 3.584 -14.882 1.00 62.31 95 GLU A CA 1
ATOM 731 C C . GLU A 1 95 ? 27.239 3.881 -15.487 1.00 62.31 95 GLU A C 1
ATOM 733 O O . GLU A 1 95 ? 26.983 5.001 -15.920 1.00 62.31 95 GLU A O 1
ATOM 738 N N . VAL A 1 96 ? 26.311 2.918 -15.444 1.00 66.31 96 VAL A N 1
ATOM 739 C CA . VAL A 1 96 ? 24.928 3.085 -15.933 1.00 66.31 96 VAL A CA 1
ATOM 740 C C . VAL A 1 96 ? 24.088 3.869 -14.922 1.00 66.31 96 VAL A C 1
ATOM 742 O O . VAL A 1 96 ? 23.172 4.598 -15.292 1.00 66.31 96 VAL A O 1
ATOM 745 N N . ARG A 1 97 ? 24.451 3.793 -13.637 1.00 60.09 97 ARG A N 1
ATOM 746 C CA . ARG A 1 97 ? 23.787 4.509 -12.539 1.00 60.09 97 ARG A CA 1
ATOM 747 C C . ARG A 1 97 ? 23.954 6.036 -12.625 1.00 60.09 97 ARG A C 1
ATOM 749 O O . ARG A 1 97 ? 23.095 6.759 -12.132 1.00 60.09 97 ARG A O 1
ATOM 756 N N . HIS A 1 98 ? 25.034 6.511 -13.256 1.00 58.69 98 HIS A N 1
ATOM 757 C CA . HIS A 1 98 ? 25.308 7.935 -13.526 1.00 58.69 98 HIS A CA 1
ATOM 758 C C . HIS A 1 98 ? 25.073 8.342 -14.990 1.00 58.69 98 HIS A C 1
ATOM 760 O O . HIS A 1 98 ? 25.211 9.518 -15.330 1.00 58.69 98 HIS A O 1
ATOM 766 N N . ALA A 1 99 ? 24.747 7.386 -15.862 1.00 61.25 99 ALA A N 1
ATOM 767 C CA . ALA A 1 99 ? 24.428 7.659 -17.254 1.00 61.25 99 ALA A CA 1
ATOM 768 C C . ALA A 1 99 ? 23.052 8.333 -17.393 1.00 61.25 99 ALA A C 1
ATOM 770 O O . ALA A 1 99 ? 22.246 8.384 -16.465 1.00 61.25 99 ALA A O 1
ATOM 771 N N . THR A 1 100 ? 22.758 8.813 -18.599 1.00 63.81 100 THR A N 1
ATOM 772 C CA . THR A 1 100 ? 21.512 9.493 -18.994 1.00 63.81 100 THR A CA 1
ATOM 773 C C . THR A 1 100 ? 20.238 8.633 -18.905 1.00 63.81 100 THR A C 1
ATOM 775 O O . THR A 1 100 ? 19.159 9.121 -19.235 1.00 63.81 100 THR A O 1
ATOM 778 N N . GLY A 1 101 ? 20.335 7.384 -18.438 1.00 73.69 101 GLY A N 1
ATOM 779 C CA . GLY A 1 101 ? 19.211 6.518 -18.084 1.00 73.69 101 GLY A CA 1
ATOM 780 C C . GLY A 1 101 ? 19.457 5.040 -18.408 1.00 73.69 101 GLY A C 1
ATOM 781 O O . GLY A 1 101 ? 20.414 4.673 -19.085 1.00 73.69 101 GLY A O 1
ATOM 782 N N . ILE A 1 102 ? 18.569 4.184 -17.911 1.00 81.19 102 ILE A N 1
ATOM 783 C CA . ILE A 1 102 ? 18.567 2.734 -18.096 1.00 81.19 102 ILE A CA 1
ATOM 784 C C . ILE A 1 102 ? 17.859 2.413 -19.411 1.00 81.19 102 ILE A C 1
ATOM 786 O O . ILE A 1 102 ? 16.641 2.569 -19.532 1.00 81.19 102 ILE A O 1
ATOM 790 N N . THR A 1 103 ? 18.623 1.956 -20.398 1.00 83.06 103 THR A N 1
ATOM 791 C CA . THR A 1 103 ? 18.106 1.449 -21.677 1.00 83.06 103 THR A CA 1
ATOM 792 C C . THR A 1 103 ? 17.418 0.093 -21.493 1.00 83.06 103 THR A C 1
ATOM 794 O O . THR A 1 103 ? 17.764 -0.667 -20.586 1.00 83.06 103 THR A O 1
ATOM 797 N N . ARG A 1 104 ? 16.491 -0.252 -22.397 1.00 81.31 104 ARG A N 1
ATOM 798 C CA . ARG A 1 104 ? 15.753 -1.531 -22.394 1.00 81.31 104 ARG A CA 1
ATOM 799 C C . ARG A 1 104 ? 16.668 -2.754 -22.269 1.00 81.31 104 ARG A C 1
ATOM 801 O O . ARG A 1 104 ? 16.382 -3.655 -21.495 1.00 81.31 104 ARG A O 1
ATOM 808 N N . GLU A 1 105 ? 17.791 -2.765 -22.983 1.00 81.19 105 GLU A N 1
ATOM 809 C CA . GLU A 1 105 ? 18.752 -3.879 -22.957 1.00 81.19 105 GLU A CA 1
ATOM 810 C C . GLU A 1 105 ? 19.367 -4.091 -21.568 1.00 81.19 105 GLU A C 1
ATOM 812 O O . GLU A 1 105 ? 19.477 -5.219 -21.093 1.00 81.19 105 GLU A O 1
ATOM 817 N N . HIS A 1 106 ? 19.713 -3.002 -20.875 1.00 80.69 106 HIS A N 1
ATOM 818 C CA . HIS A 1 106 ? 20.233 -3.075 -19.512 1.00 80.69 106 HIS A CA 1
ATOM 819 C C . HIS A 1 106 ? 19.174 -3.586 -18.541 1.00 80.69 106 HIS A C 1
ATOM 821 O O . HIS A 1 106 ? 19.482 -4.414 -17.687 1.00 80.69 106 HIS A O 1
ATOM 827 N N . PHE A 1 107 ? 17.926 -3.146 -18.704 1.00 82.50 107 PHE A N 1
ATOM 828 C CA . PHE A 1 107 ? 16.822 -3.629 -17.886 1.00 82.50 107 PHE A CA 1
ATOM 829 C C . PHE A 1 107 ? 16.557 -5.128 -18.087 1.00 82.50 107 PHE A C 1
ATOM 831 O O . PHE A 1 107 ? 16.419 -5.857 -17.107 1.00 82.50 107 PHE A O 1
ATOM 838 N N . MET A 1 108 ? 16.575 -5.609 -19.334 1.00 81.44 108 MET A N 1
ATOM 839 C CA . MET A 1 108 ? 16.394 -7.032 -19.645 1.00 81.44 108 MET A CA 1
ATOM 840 C C . MET A 1 108 ? 17.493 -7.911 -19.042 1.00 81.44 108 MET A C 1
ATOM 842 O O . MET A 1 108 ? 17.213 -9.018 -18.597 1.00 81.44 108 MET A O 1
ATOM 846 N N . ASN A 1 109 ? 18.729 -7.417 -18.964 1.00 82.38 109 ASN A N 1
ATOM 847 C CA . ASN A 1 109 ? 19.812 -8.148 -18.303 1.00 82.38 109 ASN A CA 1
ATOM 848 C C . ASN A 1 109 ? 19.642 -8.187 -16.776 1.00 82.38 109 ASN A C 1
ATOM 850 O O . ASN A 1 109 ? 19.974 -9.185 -16.144 1.00 82.38 109 ASN A O 1
ATOM 854 N N . VAL A 1 110 ? 19.108 -7.117 -16.183 1.00 83.38 110 VAL A N 1
ATOM 855 C CA . VAL A 1 110 ? 18.898 -7.000 -14.732 1.00 83.38 110 VAL A CA 1
ATOM 856 C C . VAL A 1 110 ? 17.696 -7.830 -14.267 1.00 83.38 110 VAL A C 1
ATOM 858 O O . VAL A 1 110 ? 17.769 -8.473 -13.225 1.00 83.38 110 VAL A O 1
ATOM 861 N N . ILE A 1 111 ? 16.612 -7.891 -15.050 1.00 84.06 111 ILE A N 1
ATOM 862 C CA . ILE A 1 111 ? 15.411 -8.676 -14.708 1.00 84.06 111 ILE A CA 1
ATOM 863 C C . ILE A 1 111 ? 15.604 -10.192 -14.850 1.00 84.06 111 ILE A C 1
ATOM 865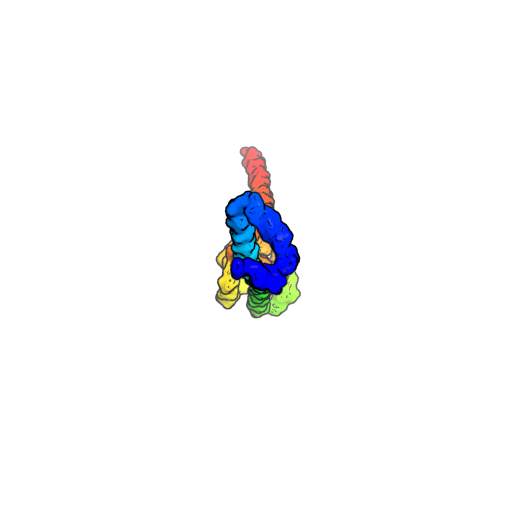 O O . ILE A 1 111 ? 14.816 -10.962 -14.308 1.00 84.06 111 ILE A O 1
ATOM 869 N N . MET A 1 112 ? 16.661 -10.634 -15.539 1.00 84.25 112 MET A N 1
ATOM 870 C CA . MET A 1 112 ? 17.051 -12.046 -15.579 1.00 84.25 112 MET A CA 1
ATOM 871 C C . MET A 1 112 ? 17.688 -12.529 -14.268 1.00 84.25 112 MET A C 1
ATOM 873 O O . MET A 1 112 ? 17.816 -13.740 -14.076 1.00 84.25 112 MET A O 1
ATOM 877 N N . ASP A 1 113 ? 18.072 -11.623 -13.361 1.00 85.38 113 ASP A N 1
ATOM 878 C CA . ASP A 1 113 ? 18.591 -12.012 -12.054 1.00 85.38 113 ASP A CA 1
ATOM 879 C C . ASP A 1 113 ? 17.472 -12.608 -11.173 1.00 85.38 113 ASP A C 1
ATOM 881 O O . ASP A 1 113 ? 16.469 -11.942 -10.886 1.00 85.38 113 ASP A O 1
ATOM 885 N N . PRO A 1 114 ? 17.625 -13.854 -10.687 1.00 83.88 114 PRO A N 1
ATOM 886 C CA . PRO A 1 114 ? 16.601 -14.502 -9.875 1.00 83.88 114 PRO A CA 1
ATOM 887 C C . PRO A 1 114 ? 16.363 -13.794 -8.532 1.00 83.88 114 PRO A C 1
ATOM 889 O O . PRO A 1 114 ? 15.275 -13.925 -7.969 1.00 83.88 114 PRO A O 1
ATOM 892 N N . GLY A 1 115 ? 17.340 -13.043 -8.013 1.00 83.62 115 GLY A N 1
ATOM 893 C CA . GLY A 1 115 ? 17.198 -12.253 -6.790 1.00 83.62 115 GLY A CA 1
ATOM 894 C C . GLY A 1 115 ? 16.248 -11.069 -6.971 1.00 83.62 115 GLY A C 1
ATOM 895 O O . GLY A 1 115 ? 15.399 -10.816 -6.107 1.00 83.62 115 GLY A O 1
ATOM 896 N N . LEU A 1 116 ? 16.318 -10.384 -8.115 1.00 85.12 116 LEU A N 1
ATOM 897 C CA . LEU A 1 116 ? 15.363 -9.329 -8.451 1.00 85.12 116 LEU A CA 1
ATOM 898 C C . LEU A 1 116 ? 13.956 -9.890 -8.679 1.00 85.12 116 LEU A C 1
ATOM 900 O O . LEU A 1 116 ? 12.996 -9.356 -8.126 1.00 85.12 116 LEU A O 1
ATOM 904 N N . VAL A 1 117 ? 13.828 -10.997 -9.416 1.00 86.19 117 VAL A N 1
ATOM 905 C CA . VAL A 1 117 ? 12.530 -11.650 -9.672 1.00 86.19 117 VAL A CA 1
ATOM 906 C C . VAL A 1 117 ? 11.839 -12.058 -8.368 1.00 86.19 117 VAL A C 1
ATOM 908 O O . VAL A 1 117 ? 10.646 -11.811 -8.203 1.00 86.19 117 VAL A O 1
ATOM 911 N N . GLN A 1 118 ? 12.577 -12.626 -7.408 1.00 85.56 118 GLN A N 1
ATOM 912 C CA . GLN A 1 118 ? 12.035 -12.969 -6.087 1.00 85.56 118 GLN A CA 1
ATOM 913 C C . GLN A 1 118 ? 11.591 -11.731 -5.299 1.00 85.56 118 GLN A C 1
ATOM 915 O O . GLN A 1 118 ? 10.542 -11.748 -4.650 1.00 85.56 118 GLN A O 1
ATOM 920 N N . THR A 1 119 ? 12.360 -10.644 -5.378 1.00 85.31 119 THR A N 1
ATOM 921 C CA . THR A 1 119 ? 12.013 -9.381 -4.713 1.00 85.31 119 THR A CA 1
ATOM 922 C C . THR A 1 119 ? 10.731 -8.786 -5.304 1.00 85.31 119 THR A C 1
ATOM 924 O O . THR A 1 119 ? 9.829 -8.407 -4.561 1.00 85.31 119 THR A O 1
ATOM 927 N N . LEU A 1 120 ? 10.605 -8.775 -6.634 1.00 83.88 120 LEU A N 1
ATOM 928 C CA . LEU A 1 120 ? 9.410 -8.298 -7.338 1.00 83.88 120 LEU A CA 1
ATOM 929 C C . LEU A 1 120 ? 8.181 -9.177 -7.057 1.00 83.88 120 LEU A C 1
ATOM 931 O O . LEU A 1 120 ? 7.094 -8.653 -6.811 1.00 83.88 120 LEU A O 1
ATOM 935 N N . ALA A 1 121 ? 8.358 -10.500 -7.004 1.00 82.56 121 ALA A N 1
ATOM 936 C CA . ALA A 1 121 ? 7.294 -11.438 -6.651 1.00 82.56 121 ALA A CA 1
ATOM 937 C C . ALA A 1 121 ? 6.796 -11.246 -5.207 1.00 82.56 121 ALA A C 1
ATOM 939 O O . ALA A 1 121 ? 5.604 -11.381 -4.949 1.00 82.56 121 ALA A O 1
ATOM 940 N N . THR A 1 122 ? 7.680 -10.870 -4.276 1.00 80.94 122 THR A N 1
ATOM 941 C CA . THR A 1 122 ? 7.313 -10.575 -2.875 1.00 80.94 122 THR A CA 1
ATOM 942 C C . THR A 1 122 ? 6.396 -9.350 -2.757 1.00 80.94 122 THR A C 1
ATOM 944 O O . THR A 1 122 ? 5.671 -9.205 -1.775 1.00 80.94 122 THR A O 1
ATOM 947 N N . ILE A 1 123 ? 6.408 -8.471 -3.762 1.00 80.00 123 ILE A N 1
ATOM 948 C CA . ILE A 1 123 ? 5.615 -7.236 -3.810 1.00 80.00 123 ILE A CA 1
ATOM 949 C C . ILE A 1 123 ? 4.373 -7.418 -4.707 1.00 80.00 123 ILE A C 1
ATOM 951 O O . ILE A 1 123 ? 3.651 -6.463 -4.958 1.00 80.00 123 ILE A O 1
ATOM 955 N N . ASP A 1 124 ? 4.056 -8.635 -5.161 1.00 80.44 124 ASP A N 1
ATOM 956 C CA . ASP A 1 124 ? 2.935 -8.922 -6.077 1.00 80.44 124 ASP A CA 1
ATOM 957 C C . ASP A 1 124 ? 3.035 -8.199 -7.438 1.00 80.44 124 ASP A C 1
ATOM 959 O O . ASP A 1 124 ? 2.019 -7.875 -8.067 1.00 80.44 124 ASP A O 1
ATOM 963 N N . VAL A 1 125 ? 4.255 -7.920 -7.904 1.00 82.12 125 VAL A N 1
ATOM 964 C CA . VAL A 1 125 ? 4.492 -7.388 -9.253 1.00 82.12 125 VAL A CA 1
ATOM 965 C C . VAL A 1 125 ? 4.427 -8.524 -10.269 1.00 82.12 125 VAL A C 1
ATOM 967 O O . VAL A 1 125 ? 5.037 -9.579 -10.081 1.00 82.12 125 VAL A O 1
ATOM 970 N N . ASP A 1 126 ? 3.696 -8.313 -11.366 1.00 81.31 126 ASP A N 1
ATOM 971 C CA . ASP A 1 126 ? 3.599 -9.292 -12.446 1.00 81.31 126 ASP A CA 1
ATOM 972 C C . ASP A 1 126 ? 4.854 -9.262 -13.336 1.00 81.31 126 ASP A C 1
ATOM 974 O O . ASP A 1 126 ? 4.919 -8.575 -14.355 1.00 81.31 126 ASP A O 1
ATOM 978 N N . VAL A 1 127 ? 5.882 -10.010 -12.924 1.00 80.88 127 VAL A N 1
ATOM 979 C CA . VAL A 1 127 ? 7.182 -10.064 -13.617 1.00 80.88 127 VAL A CA 1
ATOM 980 C C . VAL A 1 127 ? 7.044 -10.551 -15.064 1.00 80.88 127 VAL A C 1
ATOM 982 O O . VAL A 1 127 ? 7.768 -10.078 -15.935 1.00 80.88 127 VAL A O 1
ATOM 985 N N . MET A 1 128 ? 6.099 -11.453 -15.347 1.00 79.88 128 MET A N 1
ATOM 986 C CA . MET A 1 128 ? 5.890 -11.969 -16.706 1.00 79.88 128 MET A CA 1
ATOM 987 C C . MET A 1 128 ? 5.431 -10.853 -17.643 1.00 79.88 128 MET A C 1
ATOM 989 O O . MET A 1 128 ? 6.001 -10.678 -18.716 1.00 79.88 128 MET A O 1
ATOM 993 N N . THR A 1 129 ? 4.477 -10.036 -17.192 1.00 76.56 129 THR A N 1
ATOM 994 C CA . THR A 1 129 ? 3.975 -8.888 -17.961 1.00 76.56 129 THR A CA 1
ATOM 995 C C . THR A 1 129 ? 5.066 -7.838 -18.186 1.00 76.56 129 THR A C 1
ATOM 997 O O . THR A 1 129 ? 5.180 -7.277 -19.275 1.00 76.56 129 THR A O 1
ATOM 1000 N N . VAL A 1 130 ? 5.905 -7.602 -17.172 1.00 80.44 130 VAL A N 1
ATOM 1001 C CA . VAL A 1 130 ? 7.037 -6.663 -17.238 1.00 80.44 130 VAL A CA 1
ATOM 1002 C C . VAL A 1 130 ? 8.073 -7.102 -18.285 1.00 80.44 130 VAL A C 1
ATOM 1004 O O . VAL A 1 130 ? 8.616 -6.263 -19.003 1.00 80.44 130 VAL A O 1
ATOM 1007 N N . VAL A 1 131 ? 8.326 -8.408 -18.408 1.00 81.50 131 VAL A N 1
ATOM 1008 C CA . VAL A 1 131 ? 9.266 -8.978 -19.390 1.00 81.50 131 VAL A CA 1
ATOM 1009 C C . VAL A 1 131 ? 8.666 -9.037 -20.799 1.00 81.50 131 VAL A C 1
ATOM 1011 O O . VAL A 1 131 ? 9.385 -8.822 -21.774 1.00 81.50 131 VAL A O 1
ATOM 1014 N N . GLU A 1 132 ? 7.368 -9.320 -20.926 1.00 79.25 132 GLU A N 1
ATOM 1015 C CA . GLU A 1 132 ? 6.687 -9.454 -22.221 1.00 79.25 132 GLU A CA 1
ATOM 1016 C C . GLU A 1 132 ? 6.428 -8.098 -22.894 1.00 79.25 132 GLU A C 1
ATOM 1018 O O . GLU A 1 132 ? 6.520 -7.985 -24.117 1.00 79.25 132 GLU A O 1
ATOM 1023 N N . TYR A 1 133 ? 6.177 -7.047 -22.102 1.00 74.94 133 TYR A N 1
ATOM 1024 C CA . TYR A 1 133 ? 5.813 -5.722 -22.609 1.00 74.94 133 TYR A CA 1
ATOM 1025 C C . TYR A 1 133 ? 6.675 -4.578 -22.043 1.00 74.94 133 TYR A C 1
ATOM 1027 O O . TYR A 1 133 ? 6.145 -3.626 -21.455 1.00 74.94 133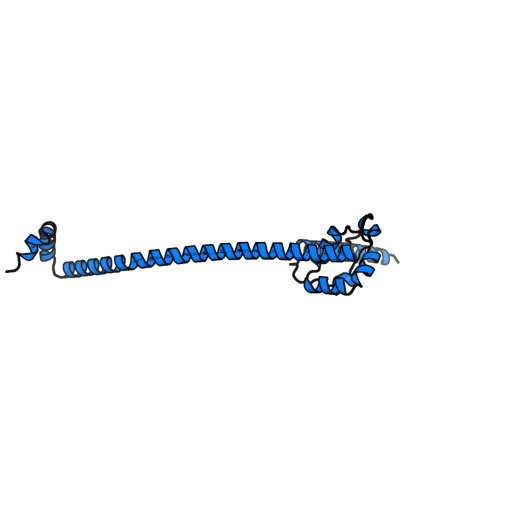 TYR A O 1
ATOM 1035 N N . PRO A 1 134 ? 8.001 -4.577 -22.281 1.00 74.62 134 PRO A N 1
ATOM 1036 C CA . PRO A 1 134 ? 8.876 -3.482 -21.856 1.00 74.62 134 PRO A CA 1
ATOM 1037 C C . PRO A 1 134 ? 8.491 -2.137 -22.499 1.00 74.62 134 PRO A C 1
ATOM 1039 O O . PRO A 1 134 ? 8.711 -1.079 -21.920 1.00 74.62 134 PRO A O 1
ATOM 1042 N N . GLU A 1 135 ? 7.861 -2.157 -23.675 1.00 74.06 135 GLU A N 1
ATOM 1043 C CA . GLU A 1 135 ? 7.395 -0.975 -24.420 1.00 74.06 135 GLU A CA 1
ATOM 1044 C C . GLU A 1 135 ? 6.449 -0.091 -23.585 1.00 74.06 135 GLU A C 1
ATOM 1046 O O . GLU A 1 135 ? 6.509 1.140 -23.661 1.00 74.06 135 GLU A O 1
ATOM 1051 N N . ILE A 1 136 ? 5.616 -0.722 -22.747 1.00 72.69 136 ILE A N 1
ATOM 1052 C CA . ILE A 1 136 ? 4.606 -0.046 -21.925 1.00 72.69 136 ILE A CA 1
ATOM 1053 C C . ILE A 1 136 ? 5.277 0.781 -20.824 1.00 72.69 136 ILE A C 1
ATOM 1055 O O . ILE A 1 136 ? 4.871 1.911 -20.583 1.00 72.69 136 ILE A O 1
ATOM 1059 N N . MET A 1 137 ? 6.352 0.281 -20.202 1.00 77.50 137 MET A N 1
ATOM 1060 C CA . MET A 1 137 ? 7.100 1.043 -19.191 1.00 77.50 137 MET A CA 1
ATOM 1061 C C . MET A 1 137 ? 7.753 2.291 -19.786 1.00 77.50 137 MET A C 1
ATOM 1063 O O . MET A 1 137 ? 7.738 3.365 -19.186 1.00 77.50 137 MET A O 1
ATOM 1067 N N . TYR A 1 138 ? 8.307 2.163 -20.989 1.00 79.38 138 TYR A N 1
ATOM 1068 C CA . TYR A 1 138 ? 9.128 3.207 -21.587 1.00 79.38 138 TYR A CA 1
ATOM 1069 C C . TYR A 1 138 ? 8.324 4.317 -22.279 1.00 79.38 138 TYR A C 1
ATOM 1071 O O . TYR A 1 138 ? 8.896 5.377 -22.520 1.00 79.38 138 TYR A O 1
ATOM 1079 N N . HIS A 1 139 ? 7.026 4.146 -22.569 1.00 74.12 139 HIS A N 1
ATOM 1080 C CA . HIS A 1 139 ? 6.158 5.198 -23.136 1.00 74.12 139 HIS A CA 1
ATOM 1081 C C . HIS A 1 139 ? 6.790 5.956 -24.331 1.00 74.12 139 HIS A C 1
ATOM 1083 O O . HIS A 1 139 ? 6.691 7.178 -24.432 1.00 74.12 139 HIS A O 1
ATOM 1089 N N . SER A 1 140 ? 7.469 5.247 -25.242 1.00 68.88 140 SER A N 1
ATOM 1090 C CA . SER A 1 140 ? 8.237 5.816 -26.377 1.00 68.88 140 SER A CA 1
ATOM 1091 C C . SER A 1 140 ? 9.540 6.564 -26.029 1.00 68.88 140 SER A C 1
ATOM 1093 O O . SER A 1 140 ? 10.144 7.189 -26.901 1.00 68.88 140 SER A O 1
ATOM 1095 N N . ARG A 1 141 ? 10.023 6.496 -24.783 1.00 76.06 141 ARG A N 1
ATOM 1096 C CA . ARG A 1 141 ? 11.372 6.934 -24.383 1.00 76.06 141 ARG A CA 1
ATOM 1097 C C . ARG A 1 141 ? 12.385 5.800 -24.587 1.00 76.06 141 ARG A C 1
ATOM 1099 O O . ARG A 1 141 ? 12.050 4.622 -24.500 1.00 76.06 141 ARG A O 1
ATOM 1106 N N . ASN A 1 142 ? 13.647 6.153 -24.828 1.00 76.06 142 ASN A N 1
ATOM 1107 C CA . ASN A 1 142 ? 14.729 5.170 -24.998 1.00 76.06 142 ASN A CA 1
ATOM 1108 C C . ASN A 1 142 ? 15.464 4.841 -23.689 1.00 76.06 142 ASN A C 1
ATOM 1110 O O . ASN A 1 142 ? 16.130 3.811 -23.609 1.00 76.06 142 ASN A O 1
ATOM 1114 N N . ALA A 1 143 ? 15.329 5.690 -22.667 1.00 81.06 143 ALA A N 1
ATOM 1115 C CA . ALA A 1 143 ? 15.984 5.535 -21.375 1.00 81.06 143 ALA A CA 1
ATOM 1116 C C . ALA A 1 143 ? 15.094 6.088 -20.249 1.00 81.06 143 ALA A C 1
ATOM 1118 O O . ALA A 1 143 ? 14.400 7.089 -20.448 1.00 81.06 143 ALA A O 1
ATOM 1119 N N . LEU A 1 144 ? 15.123 5.432 -19.087 1.00 82.19 144 LEU A N 1
ATOM 1120 C CA . LEU A 1 144 ? 14.431 5.847 -17.860 1.00 82.19 144 LEU A CA 1
ATOM 1121 C C . LEU A 1 144 ? 15.441 5.995 -16.727 1.00 82.19 144 LEU A C 1
ATOM 1123 O O . LEU A 1 144 ? 16.381 5.209 -16.624 1.00 82.19 144 LEU A O 1
ATOM 1127 N N . THR A 1 145 ? 15.265 6.979 -15.856 1.00 84.56 145 THR A N 1
ATOM 1128 C CA . THR A 1 145 ? 16.076 7.050 -14.632 1.00 84.56 145 THR A CA 1
ATOM 1129 C C . THR A 1 145 ? 15.682 5.933 -13.655 1.00 84.56 145 THR A C 1
ATOM 1131 O O . THR A 1 145 ? 14.575 5.408 -13.726 1.00 84.56 145 THR A O 1
ATOM 1134 N N . VAL A 1 146 ? 16.573 5.560 -12.725 1.00 81.56 146 VAL A N 1
ATOM 1135 C CA . VAL A 1 146 ? 16.277 4.564 -11.669 1.00 81.56 146 VAL A CA 1
ATOM 1136 C C . VAL A 1 146 ? 14.932 4.825 -10.965 1.00 81.56 146 VAL A C 1
ATOM 1138 O O . VAL A 1 146 ? 14.143 3.886 -10.885 1.00 81.56 146 VAL A O 1
ATOM 1141 N N . PRO A 1 147 ? 14.621 6.046 -10.472 1.00 81.62 147 PRO A N 1
ATOM 1142 C CA . PRO A 1 147 ? 13.331 6.300 -9.829 1.00 81.62 147 PRO A CA 1
ATOM 1143 C C . PRO A 1 147 ? 12.145 6.122 -10.785 1.00 81.62 147 PRO A C 1
ATOM 1145 O O . PRO A 1 147 ? 11.187 5.451 -10.423 1.00 81.62 147 PRO A O 1
ATOM 1148 N N . GLU A 1 148 ? 12.229 6.629 -12.020 1.00 82.88 148 GLU A N 1
ATOM 1149 C CA . GLU A 1 148 ? 11.151 6.473 -13.009 1.00 82.88 148 GLU A CA 1
ATOM 1150 C C . GLU A 1 148 ? 10.916 5.002 -13.384 1.00 82.88 148 GLU A C 1
ATOM 1152 O O . GLU A 1 148 ? 9.777 4.591 -13.590 1.00 82.88 148 GLU A O 1
ATOM 1157 N N . LEU A 1 149 ? 11.982 4.201 -13.467 1.00 83.38 149 LEU A N 1
ATOM 1158 C CA . LEU A 1 149 ? 11.889 2.771 -13.746 1.00 83.38 149 LEU A CA 1
ATOM 1159 C C . LEU A 1 149 ? 11.212 2.021 -12.592 1.00 83.38 149 LEU A C 1
ATOM 1161 O O . LEU A 1 149 ? 10.344 1.188 -12.838 1.00 83.38 149 LEU A O 1
ATOM 1165 N N . VAL A 1 150 ? 11.584 2.318 -11.344 1.00 83.31 150 VAL A N 1
ATOM 1166 C CA . VAL A 1 150 ? 10.952 1.721 -10.155 1.00 83.31 150 VAL A CA 1
ATOM 1167 C C . VAL A 1 150 ? 9.462 2.064 -10.118 1.00 83.31 150 VAL A C 1
ATOM 1169 O O . VAL A 1 150 ? 8.639 1.163 -9.964 1.00 83.31 150 VAL A O 1
ATOM 1172 N N . ASP A 1 151 ? 9.108 3.330 -10.342 1.00 81.75 151 ASP A N 1
ATOM 1173 C CA . ASP A 1 151 ? 7.713 3.779 -10.382 1.00 81.75 151 ASP A CA 1
ATOM 1174 C C . ASP A 1 151 ? 6.924 3.104 -11.513 1.00 81.75 151 ASP A C 1
ATOM 1176 O O . ASP A 1 151 ? 5.769 2.720 -11.322 1.00 81.75 151 ASP A O 1
ATOM 1180 N N . ALA A 1 152 ? 7.539 2.916 -12.685 1.00 80.81 152 ALA A N 1
ATOM 1181 C CA . ALA A 1 152 ? 6.918 2.220 -13.807 1.00 80.81 152 ALA A CA 1
ATOM 1182 C C . ALA A 1 152 ? 6.688 0.732 -13.505 1.00 80.81 152 ALA A C 1
ATOM 1184 O O . ALA A 1 152 ? 5.615 0.217 -13.796 1.00 80.81 152 ALA A O 1
ATOM 1185 N N . ILE A 1 153 ? 7.647 0.041 -12.878 1.00 81.00 153 ILE A N 1
ATOM 1186 C CA . ILE A 1 153 ? 7.519 -1.379 -12.502 1.00 81.00 153 ILE A CA 1
ATOM 1187 C C . ILE A 1 153 ? 6.426 -1.575 -11.447 1.00 81.00 153 ILE A C 1
ATOM 1189 O O . ILE A 1 153 ? 5.655 -2.532 -11.522 1.00 81.00 153 ILE A O 1
ATOM 1193 N N . LEU A 1 154 ? 6.316 -0.661 -10.482 1.00 78.69 154 LEU A N 1
ATOM 1194 C CA . LEU A 1 154 ? 5.296 -0.733 -9.435 1.00 78.69 154 LEU A CA 1
ATOM 1195 C C . LEU A 1 154 ? 3.870 -0.561 -9.974 1.00 78.69 154 LEU A C 1
ATOM 1197 O O . LEU A 1 154 ? 2.935 -1.084 -9.371 1.00 78.69 154 LEU A O 1
ATOM 1201 N N . GLN A 1 155 ? 3.686 0.081 -11.132 1.00 77.31 155 GLN A N 1
ATOM 1202 C CA . GLN A 1 155 ? 2.375 0.148 -11.792 1.00 77.31 155 GLN A CA 1
ATOM 1203 C C . GLN A 1 155 ? 1.881 -1.234 -12.247 1.00 77.31 155 GLN A C 1
ATOM 1205 O O . GLN A 1 155 ? 0.675 -1.473 -12.236 1.00 77.31 155 GLN A O 1
ATOM 1210 N N . PHE A 1 156 ? 2.785 -2.180 -12.533 1.00 74.56 156 PHE A N 1
ATOM 1211 C CA . PHE A 1 156 ? 2.456 -3.574 -12.881 1.00 74.56 156 PHE A CA 1
ATOM 1212 C C . PHE A 1 156 ? 2.145 -4.456 -11.663 1.00 74.56 156 PHE A C 1
ATOM 1214 O O . PHE A 1 156 ? 2.039 -5.682 -11.778 1.00 74.56 156 PHE A O 1
ATOM 1221 N N . ARG A 1 157 ? 1.998 -3.867 -10.473 1.00 76.62 157 ARG A N 1
ATOM 1222 C CA . ARG A 1 157 ? 1.516 -4.586 -9.298 1.00 76.62 157 ARG A CA 1
ATOM 1223 C C . ARG A 1 157 ? 0.073 -5.032 -9.513 1.00 76.62 157 ARG A C 1
ATOM 1225 O O . ARG A 1 157 ? -0.789 -4.249 -9.901 1.00 76.62 157 ARG A O 1
ATOM 1232 N N . ARG A 1 158 ? -0.217 -6.297 -9.199 1.00 61.53 158 ARG A N 1
ATOM 1233 C CA . ARG A 1 158 ? -1.539 -6.918 -9.412 1.00 61.53 158 ARG A CA 1
ATOM 1234 C C . ARG A 1 158 ? -2.682 -6.210 -8.668 1.00 61.53 158 ARG A C 1
ATOM 1236 O O . ARG A 1 158 ? -3.848 -6.395 -9.004 1.00 61.53 158 ARG A O 1
ATOM 1243 N N . THR A 1 159 ? -2.354 -5.411 -7.655 1.00 59.75 159 THR A N 1
ATOM 1244 C CA . THR A 1 159 ? -3.302 -4.660 -6.825 1.00 59.75 159 THR A CA 1
ATOM 1245 C C . THR A 1 159 ? -3.477 -3.201 -7.241 1.00 59.75 159 THR A C 1
ATOM 1247 O O . THR A 1 159 ? -4.261 -2.504 -6.598 1.00 59.75 159 THR A O 1
ATOM 1250 N N . THR A 1 160 ? -2.765 -2.707 -8.261 1.00 61.03 160 THR A N 1
ATOM 1251 C CA . THR A 1 160 ? -2.940 -1.328 -8.728 1.00 61.03 160 THR A CA 1
ATOM 1252 C C . THR A 1 160 ? -4.348 -1.198 -9.300 1.00 61.03 160 THR A C 1
ATOM 1254 O O . THR A 1 160 ? -4.694 -1.818 -10.306 1.00 61.03 160 THR A O 1
ATOM 1257 N N . SER A 1 161 ? -5.207 -0.434 -8.624 1.00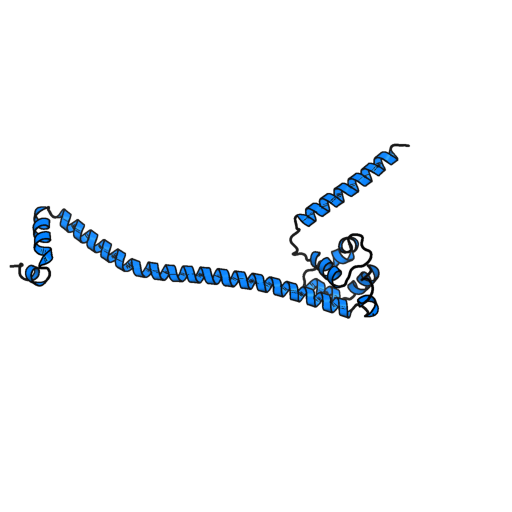 52.09 161 SER A N 1
ATOM 1258 C CA . SER A 1 161 ? -6.546 -0.134 -9.116 1.00 52.09 161 SER A CA 1
ATOM 1259 C C . SER A 1 161 ? -6.410 0.622 -10.434 1.00 52.09 161 SER A C 1
ATOM 1261 O O . SER A 1 161 ? -5.918 1.750 -10.424 1.00 52.09 161 SER A O 1
ATOM 1263 N N . VAL A 1 162 ? -6.831 0.007 -11.543 1.00 59.50 162 VAL A N 1
ATOM 1264 C CA . VAL A 1 162 ? -6.841 0.640 -12.869 1.00 59.50 162 VAL A CA 1
ATOM 1265 C C . VAL A 1 162 ? -7.536 1.994 -12.760 1.00 59.50 162 VAL A C 1
ATOM 1267 O O . VAL A 1 162 ? -8.732 2.081 -12.461 1.00 59.50 162 VAL A O 1
ATOM 1270 N N . SER A 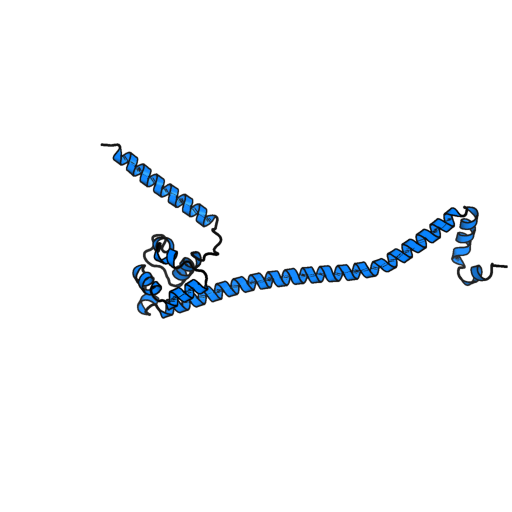1 163 ? -6.768 3.058 -12.958 1.00 58.06 163 SER A N 1
ATOM 1271 C CA . SER A 1 163 ? -7.260 4.422 -12.874 1.00 58.06 163 SER A CA 1
ATOM 1272 C C . SER A 1 163 ? -8.101 4.742 -14.107 1.00 58.06 163 SER A C 1
ATOM 1274 O O . SER A 1 163 ? -7.888 4.218 -15.202 1.00 58.06 163 SER A O 1
ATOM 1276 N N . MET A 1 164 ? -9.042 5.682 -13.973 1.00 48.50 164 MET A N 1
ATOM 1277 C CA . MET A 1 164 ? -9.746 6.239 -15.135 1.00 48.50 164 MET A CA 1
ATOM 1278 C C . MET A 1 164 ? -8.773 6.865 -16.147 1.00 48.50 164 MET A C 1
ATOM 1280 O O . MET A 1 164 ? -9.096 6.952 -17.332 1.00 48.50 164 MET A O 1
ATOM 1284 N N . MET A 1 165 ? -7.582 7.273 -15.693 1.00 57.84 165 MET A N 1
ATOM 1285 C CA . MET A 1 165 ? -6.501 7.731 -16.561 1.00 57.84 165 MET A CA 1
ATOM 1286 C C . MET A 1 165 ? -5.977 6.608 -17.462 1.00 57.84 165 MET A C 1
ATOM 1288 O O . MET A 1 165 ? -5.830 6.838 -18.661 1.00 57.84 165 MET A O 1
ATOM 1292 N N . ASP A 1 166 ? -5.811 5.397 -16.932 1.00 67.94 166 ASP A N 1
ATOM 1293 C CA . ASP A 1 166 ? -5.330 4.228 -17.679 1.00 67.94 166 ASP A CA 1
ATOM 1294 C C . ASP A 1 166 ? -6.361 3.807 -18.737 1.00 67.94 166 ASP A C 1
ATOM 1296 O O . ASP A 1 166 ? -6.026 3.551 -19.893 1.00 67.94 166 ASP A O 1
ATOM 1300 N N . ILE A 1 167 ? -7.654 3.850 -18.390 1.00 75.44 167 ILE A N 1
ATOM 1301 C CA . ILE A 1 167 ? -8.756 3.591 -19.334 1.00 75.44 167 ILE A CA 1
ATOM 1302 C C . ILE A 1 167 ? -8.794 4.662 -20.434 1.00 75.44 167 ILE A C 1
ATOM 1304 O O . ILE A 1 167 ? -8.991 4.357 -21.615 1.00 75.44 167 ILE A O 1
ATOM 1308 N N . ALA A 1 168 ? -8.603 5.932 -20.072 1.00 67.12 168 ALA A N 1
ATOM 1309 C CA . ALA A 1 168 ? -8.557 7.023 -21.037 1.00 67.12 168 ALA A CA 1
ATOM 1310 C C . ALA A 1 168 ? -7.331 6.922 -21.963 1.00 67.12 168 ALA A C 1
ATOM 1312 O O . ALA A 1 168 ? -7.448 7.227 -23.152 1.00 67.12 168 ALA A O 1
ATOM 1313 N N . GLN A 1 169 ? -6.182 6.476 -21.449 1.00 74.12 169 GLN A N 1
ATOM 1314 C CA . GLN A 1 169 ? -4.972 6.224 -22.232 1.00 74.12 169 GLN A CA 1
ATOM 1315 C C . GLN A 1 169 ? -5.158 5.051 -23.194 1.00 74.12 169 GLN A C 1
ATOM 1317 O O . GLN A 1 169 ? -4.888 5.216 -24.383 1.00 74.12 169 GLN A O 1
ATOM 1322 N N . LEU A 1 170 ? -5.723 3.930 -22.733 1.00 82.44 170 LEU A N 1
ATOM 1323 C CA . LEU A 1 170 ? -6.070 2.797 -23.593 1.00 82.44 170 LEU A CA 1
ATOM 1324 C C . LEU A 1 170 ? -7.012 3.229 -24.723 1.00 82.44 170 LEU A C 1
ATOM 1326 O O . LEU A 1 170 ? -6.789 2.903 -25.887 1.00 82.44 170 LEU A O 1
ATOM 1330 N N . ARG A 1 171 ? -8.034 4.035 -24.405 1.00 82.88 171 ARG A N 1
ATOM 1331 C CA . ARG A 1 171 ? -8.951 4.577 -25.414 1.00 82.88 171 ARG A CA 1
ATOM 1332 C C . ARG A 1 171 ? -8.222 5.433 -26.450 1.00 82.88 171 ARG A C 1
ATOM 1334 O O . ARG A 1 171 ? -8.514 5.306 -27.634 1.00 82.88 171 ARG A O 1
ATOM 1341 N N . ARG A 1 172 ? -7.309 6.315 -26.030 1.00 79.81 172 ARG A N 1
ATOM 1342 C CA . ARG A 1 172 ? -6.527 7.152 -26.958 1.00 79.81 172 ARG A CA 1
ATOM 1343 C C . ARG A 1 172 ? -5.629 6.302 -27.851 1.00 79.81 172 ARG A C 1
ATOM 1345 O O . ARG A 1 172 ? -5.615 6.525 -29.054 1.00 79.81 172 ARG A O 1
ATOM 1352 N N . PHE A 1 173 ? -4.951 5.314 -27.273 1.00 84.06 173 PHE A N 1
ATOM 1353 C CA . PHE A 1 173 ? -4.118 4.374 -28.015 1.00 84.06 173 PHE A CA 1
ATOM 1354 C C . PHE A 1 173 ? -4.928 3.632 -29.088 1.00 84.06 173 PHE A C 1
ATOM 1356 O O . PHE A 1 173 ? -4.576 3.676 -30.262 1.00 84.06 173 PHE A O 1
ATOM 1363 N N . MET A 1 174 ? -6.076 3.056 -28.717 1.00 88.44 174 MET A N 1
ATOM 1364 C CA . MET A 1 174 ? -6.952 2.362 -29.667 1.00 88.44 174 MET A CA 1
ATOM 1365 C C . MET A 1 174 ? -7.465 3.270 -30.789 1.00 88.44 174 MET A C 1
ATOM 1367 O O . MET A 1 174 ? -7.578 2.825 -31.927 1.00 88.44 174 MET A O 1
ATOM 1371 N N . VAL A 1 175 ? -7.809 4.526 -30.485 1.00 90.12 175 VAL A N 1
ATOM 1372 C CA . VAL A 1 175 ? -8.285 5.475 -31.503 1.00 90.12 175 VAL A CA 1
ATOM 1373 C C . VAL A 1 175 ? -7.177 5.807 -32.501 1.00 90.12 175 VAL A C 1
ATOM 1375 O O . VAL A 1 175 ? -7.449 5.794 -33.697 1.00 90.12 175 VAL A O 1
ATOM 1378 N N . ASN A 1 176 ? -5.949 6.036 -32.032 1.00 86.88 176 ASN A N 1
ATOM 1379 C CA . ASN A 1 176 ? -4.815 6.338 -32.905 1.00 86.88 176 ASN A CA 1
ATOM 1380 C C . ASN A 1 176 ? -4.496 5.161 -33.843 1.00 86.88 176 ASN A C 1
ATOM 1382 O O . ASN A 1 176 ? -4.425 5.352 -35.053 1.00 86.88 176 ASN A O 1
ATOM 1386 N N . GLU A 1 177 ? -4.422 3.934 -33.317 1.00 90.00 177 GLU A N 1
ATOM 1387 C CA . GLU A 1 177 ? -4.180 2.735 -34.138 1.00 90.00 177 GLU A CA 1
ATOM 1388 C C . GLU A 1 177 ? -5.295 2.493 -35.170 1.00 90.00 177 GLU A C 1
ATOM 1390 O O . GLU A 1 177 ? -5.048 2.097 -36.311 1.00 90.00 177 GLU A O 1
ATOM 1395 N N . LEU A 1 178 ? -6.551 2.767 -34.801 1.00 90.56 178 LEU A N 1
ATOM 1396 C CA . LEU A 1 178 ? -7.677 2.673 -35.731 1.00 90.56 178 LEU A CA 1
ATOM 1397 C C . LEU A 1 178 ? -7.626 3.747 -36.827 1.00 90.56 178 LEU A C 1
ATOM 1399 O O . LEU A 1 178 ? -8.041 3.475 -37.958 1.00 90.56 178 LEU A O 1
ATOM 1403 N N . GLU A 1 179 ? -7.144 4.953 -36.525 1.00 88.88 179 GLU A N 1
ATOM 1404 C CA . GLU A 1 179 ? -6.937 6.003 -37.527 1.00 88.88 179 GLU A CA 1
ATOM 1405 C C . GLU A 1 179 ? -5.800 5.654 -38.492 1.00 88.88 179 GLU A C 1
ATOM 1407 O O . GLU A 1 179 ? -5.980 5.803 -39.707 1.00 88.88 179 GLU A O 1
ATOM 1412 N N . ASP A 1 180 ? -4.700 5.095 -37.991 1.00 88.94 180 ASP A N 1
ATOM 1413 C CA . ASP A 1 180 ? -3.572 4.645 -38.810 1.00 88.94 180 ASP A CA 1
ATOM 1414 C C . ASP A 1 180 ? -3.979 3.491 -39.738 1.00 88.94 180 ASP A C 1
ATOM 1416 O O . ASP A 1 180 ? -3.769 3.555 -40.956 1.00 88.94 180 ASP A O 1
ATOM 1420 N N . LEU A 1 181 ? -4.689 2.483 -39.215 1.00 87.50 181 LEU A N 1
ATOM 1421 C CA . LEU A 1 181 ? -5.263 1.402 -40.025 1.00 87.50 181 LEU A CA 1
ATOM 1422 C C . LEU A 1 181 ? -6.232 1.931 -41.090 1.00 87.50 181 LEU A C 1
ATOM 1424 O O . LEU A 1 181 ? -6.226 1.468 -42.235 1.00 87.50 181 LEU A O 1
ATOM 1428 N N . ARG A 1 182 ? -7.056 2.929 -40.751 1.00 87.44 182 ARG A N 1
ATOM 1429 C CA . ARG A 1 182 ? -7.969 3.562 -41.712 1.00 87.44 182 ARG A CA 1
ATOM 1430 C C . ARG A 1 182 ? -7.209 4.295 -42.818 1.00 87.44 182 ARG A C 1
ATOM 1432 O O . ARG A 1 182 ? -7.651 4.265 -43.970 1.00 87.44 182 ARG A O 1
ATOM 1439 N N . GLY A 1 183 ? -6.093 4.942 -42.488 1.00 84.69 183 GLY A N 1
ATOM 1440 C CA . GLY A 1 183 ? -5.194 5.569 -43.455 1.00 84.69 183 GLY A CA 1
ATOM 1441 C C . GLY A 1 183 ? -4.616 4.551 -44.439 1.00 84.69 183 GLY A C 1
ATOM 1442 O O . GLY A 1 183 ? -4.683 4.756 -45.654 1.00 84.69 183 GLY A O 1
ATOM 1443 N N . LEU A 1 184 ? -4.148 3.410 -43.927 1.00 84.81 184 LEU A N 1
ATOM 1444 C CA . LEU A 1 184 ? -3.599 2.320 -44.736 1.00 84.81 184 LEU A CA 1
ATOM 1445 C C . LEU A 1 184 ? -4.649 1.677 -45.651 1.00 84.81 184 LEU A C 1
ATOM 1447 O O . LEU A 1 184 ? -4.368 1.437 -46.823 1.00 84.81 184 LEU A O 1
ATOM 1451 N N . ILE A 1 185 ? -5.878 1.464 -45.172 1.00 85.25 185 ILE A N 1
ATOM 1452 C CA . ILE A 1 185 ? -6.967 0.917 -45.999 1.00 85.25 185 ILE A CA 1
ATOM 1453 C C . ILE A 1 185 ? -7.358 1.888 -47.119 1.00 85.25 185 ILE A C 1
ATOM 1455 O O . ILE A 1 185 ? -7.580 1.462 -48.251 1.00 85.25 185 ILE A O 1
ATOM 1459 N N . LYS A 1 186 ? -7.412 3.197 -46.841 1.00 80.88 186 LYS A N 1
ATOM 1460 C CA . LYS A 1 186 ? -7.674 4.206 -47.881 1.00 80.88 186 LYS A CA 1
ATOM 1461 C C . LYS A 1 186 ? -6.564 4.275 -48.925 1.00 80.88 186 LYS A C 1
ATOM 1463 O O . LYS A 1 186 ? -6.864 4.462 -50.097 1.00 80.88 186 LYS A O 1
ATOM 1468 N N . SER A 1 187 ? -5.313 4.130 -48.499 1.00 75.62 187 SER A N 1
ATOM 1469 C CA . SER A 1 187 ? -4.148 4.073 -49.385 1.00 75.62 187 SER A CA 1
ATOM 1470 C C . SER A 1 187 ? -4.176 2.820 -50.274 1.00 75.62 187 SER A C 1
ATOM 1472 O O . SER A 1 187 ? -3.961 2.905 -51.478 1.00 75.62 187 SER A O 1
ATOM 1474 N N . ASN A 1 188 ? -4.542 1.666 -49.706 1.00 68.00 188 ASN A N 1
ATOM 1475 C CA . ASN A 1 188 ? -4.532 0.373 -50.396 1.00 68.00 188 ASN A CA 1
ATOM 1476 C C . ASN A 1 188 ? -5.783 0.089 -51.256 1.00 68.00 188 ASN A C 1
ATOM 1478 O O . ASN A 1 188 ? -5.820 -0.912 -51.962 1.00 68.00 188 ASN A O 1
ATOM 1482 N N . GLN A 1 189 ? -6.814 0.943 -51.214 1.00 58.16 189 GLN A N 1
ATOM 1483 C 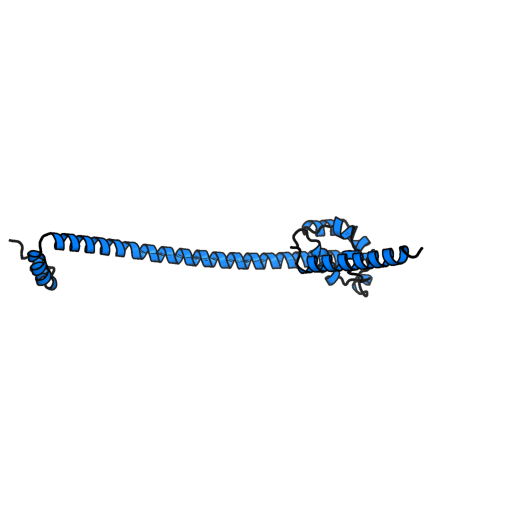CA . GLN A 1 189 ? -7.934 0.915 -52.172 1.00 58.16 189 GLN A CA 1
ATOM 1484 C C . GLN A 1 189 ? -7.673 1.738 -53.448 1.00 58.16 189 GLN A C 1
ATOM 1486 O O . GLN A 1 189 ? -8.559 1.838 -54.294 1.00 58.16 189 GLN A O 1
ATOM 1491 N N . ILE A 1 190 ? -6.476 2.315 -53.607 1.00 53.97 190 ILE A N 1
ATOM 1492 C CA . ILE A 1 190 ? -6.029 2.958 -54.850 1.00 53.97 190 ILE A CA 1
ATOM 1493 C C . ILE A 1 190 ? -5.045 2.020 -55.573 1.00 53.97 190 ILE A C 1
ATOM 1495 O O . ILE A 1 190 ? -3.890 2.375 -55.793 1.00 53.97 190 ILE A O 1
ATOM 1499 N N . ILE A 1 191 ? -5.488 0.804 -55.904 1.00 44.25 191 ILE A N 1
ATOM 1500 C CA . ILE A 1 191 ? -4.915 -0.054 -56.960 1.00 44.25 191 ILE A CA 1
ATOM 1501 C C . ILE A 1 191 ? -6.079 -0.709 -57.700 1.00 44.25 191 ILE A C 1
ATOM 1503 O O . ILE A 1 191 ? -6.970 -1.256 -57.011 1.00 44.25 191 ILE A O 1
#

pLDDT: mean 77.25, std 11.66, range [42.62, 94.94]

Secondary structure (DSSP, 8-state):
---HHHHHH-GGGHHHHHHHHHS-HHHHHHHHHHHHHHHHHHHHHHHHHHHHHHHHHHHHHHHHHHHHHHHHHHHHHHHHHHHHHHHHHHHS-HHHHSSS-EEHHHHHHHHT-HHHHHHHHHTTB-HHHHHH-HHHHHTT-SEE-HHHHHHHHHHTBTT----HHHHHHHHHHHHHHHHHHHHHHHHHT--

Organism: NCBI:txid2562237

Radius of gyration: 39.89 Å; chains: 1; bounding box: 92×36×122 Å